Protein AF-0000000074524623 (afdb_homodimer)

Organism: Naegleria gruberi (NCBI:txid5762)

Structure (mmCIF, N/CA/C/O backbone):
data_AF-0000000074524623-model_v1
#
loop_
_entity.id
_entity.type
_entity.pdbx_description
1 polymer 'Predicted protein'
#
loop_
_atom_site.group_PDB
_atom_site.id
_atom_site.type_symbol
_atom_site.label_atom_id
_atom_site.label_alt_id
_atom_site.label_comp_id
_atom_site.label_asym_id
_atom_site.label_entity_id
_atom_site.label_seq_id
_atom_site.pdbx_PDB_ins_code
_atom_site.Cartn_x
_atom_site.Cartn_y
_atom_site.Cartn_z
_atom_site.occupancy
_atom_site.B_iso_or_equiv
_atom_site.auth_seq_id
_atom_site.auth_comp_id
_atom_site.auth_asym_id
_atom_site.auth_atom_id
_atom_site.pdbx_PDB_model_num
ATOM 1 N N . MET A 1 1 ? -45.156 -13.008 2.471 1 23.92 1 MET A N 1
ATOM 2 C CA . MET A 1 1 ? -44.031 -13.914 2.254 1 23.92 1 MET A CA 1
ATOM 3 C C . MET A 1 1 ? -43 -13.289 1.32 1 23.92 1 MET A C 1
ATOM 5 O O . MET A 1 1 ? -43.188 -13.305 0.1 1 23.92 1 MET A O 1
ATOM 9 N N . ILE A 1 2 ? -42.312 -12.164 1.609 1 27.06 2 ILE A N 1
ATOM 10 C CA . ILE A 1 2 ? -41.562 -11.25 0.778 1 27.06 2 ILE A CA 1
ATOM 11 C C . ILE A 1 2 ? -40.219 -11.875 0.431 1 27.06 2 ILE A C 1
ATOM 13 O O . ILE A 1 2 ? -39.406 -12.195 1.322 1 27.06 2 ILE A O 1
ATOM 17 N N . LYS A 1 3 ? -40.094 -12.555 -0.794 1 29.5 3 LYS A N 1
ATOM 18 C CA . LYS A 1 3 ? -38.969 -13.25 -1.361 1 29.5 3 LYS A CA 1
ATOM 19 C C . LYS A 1 3 ? -37.781 -12.297 -1.545 1 29.5 3 LYS A C 1
ATOM 21 O O . LYS A 1 3 ? -37.906 -11.289 -2.236 1 29.5 3 LYS A O 1
ATOM 26 N N . SER A 1 4 ? -36.875 -12.18 -0.485 1 26.77 4 SER A N 1
ATOM 27 C CA . SER A 1 4 ? -35.625 -11.406 -0.387 1 26.77 4 SER A CA 1
ATOM 28 C C . SER A 1 4 ? -34.625 -11.859 -1.431 1 26.77 4 SER A C 1
ATOM 30 O O . SER A 1 4 ? -33.875 -12.805 -1.201 1 26.77 4 SER A O 1
ATOM 32 N N . THR A 1 5 ? -34.969 -11.977 -2.752 1 29.69 5 THR A N 1
ATOM 33 C CA . THR A 1 5 ? -34.188 -12.609 -3.805 1 29.69 5 THR A CA 1
ATOM 34 C C . THR A 1 5 ? -32.938 -11.773 -4.145 1 29.69 5 THR A C 1
ATOM 36 O O . THR A 1 5 ? -32.125 -12.18 -4.949 1 29.69 5 THR A O 1
ATOM 39 N N . GLY A 1 6 ? -32.906 -10.406 -3.84 1 24.5 6 GLY A N 1
ATOM 40 C CA . GLY A 1 6 ? -32.156 -9.578 -4.781 1 24.5 6 GLY A CA 1
ATOM 41 C C . GLY A 1 6 ? -30.656 -9.672 -4.594 1 24.5 6 GLY A C 1
ATOM 42 O O . GLY A 1 6 ? -29.891 -9.047 -5.336 1 24.5 6 GLY A O 1
ATOM 43 N N . SER A 1 7 ? -30.062 -10.047 -3.371 1 26.86 7 SER A N 1
ATOM 44 C CA . SER A 1 7 ? -28.719 -9.578 -3.051 1 26.86 7 SER A CA 1
ATOM 45 C C . SER A 1 7 ? -27.656 -10.461 -3.701 1 26.86 7 SER A C 1
ATOM 47 O O . SER A 1 7 ? -26.469 -10.281 -3.471 1 26.86 7 SER A O 1
ATOM 49 N N . ALA A 1 8 ? -27.953 -11.625 -4.34 1 25.42 8 ALA A N 1
ATOM 50 C CA . ALA A 1 8 ? -27.062 -12.742 -4.645 1 25.42 8 ALA A CA 1
ATOM 51 C C . ALA A 1 8 ? -26.234 -12.453 -5.895 1 25.42 8 ALA A C 1
ATOM 53 O O . ALA A 1 8 ? -25.25 -13.156 -6.18 1 25.42 8 ALA A O 1
ATOM 54 N N . ALA A 1 9 ? -26.625 -11.641 -6.781 1 27.97 9 ALA A N 1
ATOM 55 C CA . ALA A 1 9 ? -26.125 -11.703 -8.156 1 27.97 9 ALA A CA 1
ATOM 56 C C . ALA A 1 9 ? -24.766 -11.016 -8.281 1 27.97 9 ALA A C 1
ATOM 58 O O . ALA A 1 9 ? -24.062 -11.203 -9.266 1 27.97 9 ALA A O 1
ATOM 59 N N . LEU A 1 10 ? -24.25 -10.164 -7.32 1 30.86 10 LEU A N 1
ATOM 60 C CA . LEU A 1 10 ? -23.125 -9.281 -7.613 1 30.86 10 LEU A CA 1
ATOM 61 C C . LEU A 1 10 ? -21.797 -9.984 -7.367 1 30.86 10 LEU A C 1
ATOM 63 O O . LEU A 1 10 ? -20.781 -9.617 -7.961 1 30.86 10 LEU A O 1
ATOM 67 N N . VAL A 1 11 ? -21.812 -11.039 -6.473 1 31.91 11 VAL A N 1
ATOM 68 C CA . VAL A 1 11 ? -20.562 -11.617 -5.98 1 31.91 11 VAL A CA 1
ATOM 69 C C . VAL A 1 11 ? -19.969 -12.547 -7.039 1 31.91 11 VAL A C 1
ATOM 71 O O . VAL A 1 11 ? -18.812 -12.969 -6.93 1 31.91 11 VAL A O 1
ATOM 74 N N . ASN A 1 12 ? -20.734 -13.055 -7.887 1 36.19 12 ASN A N 1
ATOM 75 C CA . ASN A 1 12 ? -20.344 -14.172 -8.742 1 36.19 12 ASN A CA 1
ATOM 76 C C . ASN A 1 12 ? -19.344 -13.742 -9.805 1 36.19 12 ASN A C 1
ATOM 78 O O . ASN A 1 12 ? -18.641 -14.578 -10.383 1 36.19 12 ASN A O 1
ATOM 82 N N . ASN A 1 13 ? -19.172 -12.406 -10.109 1 40.84 13 ASN A N 1
ATOM 83 C CA . ASN A 1 13 ? -18.484 -12.023 -11.336 1 40.84 13 ASN A CA 1
ATOM 84 C C . ASN A 1 13 ? -17 -11.836 -11.117 1 40.84 13 ASN A C 1
ATOM 86 O O . ASN A 1 13 ? -16.219 -11.766 -12.078 1 40.84 13 ASN A O 1
ATOM 90 N N . PHE A 1 14 ? -16.562 -11.672 -9.938 1 38.88 14 PHE A N 1
ATOM 91 C CA . PHE A 1 14 ? -15.148 -11.328 -9.82 1 38.88 14 PHE A CA 1
ATOM 92 C C . PHE A 1 14 ? -14.273 -12.562 -9.992 1 38.88 14 PHE A C 1
ATOM 94 O O . PHE A 1 14 ? -13.258 -12.516 -10.688 1 38.88 14 PHE A O 1
ATOM 101 N N . SER A 1 15 ? -14.523 -13.656 -9.312 1 41.69 15 SER A N 1
ATOM 102 C CA . SER A 1 15 ? -13.75 -14.891 -9.438 1 41.69 15 SER A CA 1
ATOM 103 C C . SER A 1 15 ? -13.734 -15.383 -10.883 1 41.69 15 SER A C 1
ATOM 105 O O . SER A 1 15 ? -12.688 -15.797 -11.391 1 41.69 15 SER A O 1
ATOM 107 N N . SER A 1 16 ? -14.867 -15.406 -11.477 1 45.03 16 SER A N 1
ATOM 108 C CA . SER A 1 16 ? -14.984 -15.82 -12.875 1 45.03 16 SER A CA 1
ATOM 109 C C . SER A 1 16 ? -14.172 -14.914 -13.789 1 45.03 16 SER A C 1
ATOM 111 O O . SER A 1 16 ? -13.633 -15.375 -14.797 1 45.03 16 SER A O 1
ATOM 113 N N . VAL A 1 17 ? -14.008 -13.695 -13.359 1 40.81 17 VAL A N 1
ATOM 114 C CA . VAL A 1 17 ? -13.258 -12.742 -14.172 1 40.81 17 VAL A CA 1
ATOM 115 C C . VAL A 1 17 ? -11.766 -13.055 -14.094 1 40.81 17 VAL A C 1
ATOM 117 O O . VAL A 1 17 ? -11.078 -13.07 -15.117 1 40.81 17 VAL A O 1
ATOM 120 N N . MET A 1 18 ? -11.297 -13.406 -12.953 1 40.47 18 MET A N 1
ATOM 121 C CA . MET A 1 18 ? -9.867 -13.688 -12.859 1 40.47 18 MET A CA 1
ATOM 122 C C . MET A 1 18 ? -9.516 -14.961 -13.633 1 40.47 18 MET A C 1
ATOM 124 O O . MET A 1 18 ? -8.469 -15.031 -14.273 1 40.47 18 MET A O 1
ATOM 128 N N . ASN A 1 19 ? -10.398 -15.984 -13.531 1 43.03 19 ASN A N 1
ATOM 129 C CA . ASN A 1 19 ? -10.164 -17.219 -14.289 1 43.03 19 ASN A CA 1
ATOM 130 C C . ASN A 1 19 ? -10.172 -16.953 -15.789 1 43.03 19 ASN A C 1
ATOM 132 O O . ASN A 1 19 ? -9.414 -17.578 -16.531 1 43.03 19 ASN A O 1
ATOM 136 N N . ARG A 1 20 ? -11.156 -16.156 -16.219 1 38.62 20 ARG A N 1
ATOM 137 C CA . ARG A 1 20 ? -11.297 -15.891 -17.641 1 38.62 20 ARG A CA 1
ATOM 138 C C . ARG A 1 20 ? -10.234 -14.898 -18.109 1 38.62 20 ARG A C 1
ATOM 140 O O . ARG A 1 20 ? -10.062 -14.695 -19.312 1 38.62 20 ARG A O 1
ATOM 147 N N . CYS A 1 21 ? -9.75 -14.141 -17.219 1 39.28 21 CYS A N 1
ATOM 148 C CA . CYS A 1 21 ? -8.883 -13.031 -17.594 1 39.28 21 CYS A CA 1
ATOM 149 C C . CYS A 1 21 ? -7.609 -13.539 -18.25 1 39.28 21 CYS A C 1
ATOM 151 O O . CYS A 1 21 ? -6.84 -12.758 -18.812 1 39.28 21 CYS A O 1
ATOM 153 N N . LEU A 1 22 ? -7.23 -14.844 -18.016 1 37.72 22 LEU A N 1
ATOM 154 C CA . LEU A 1 22 ? -5.93 -15.172 -18.578 1 37.72 22 LEU A CA 1
ATOM 155 C C . LEU A 1 22 ? -6.035 -15.438 -20.078 1 37.72 22 LEU A C 1
ATOM 157 O O . LEU A 1 22 ? -5.078 -15.914 -20.703 1 37.72 22 LEU A O 1
ATOM 161 N N . GLU A 1 23 ? -7.285 -15.562 -20.719 1 31.19 23 GLU A N 1
ATOM 162 C CA . GLU A 1 23 ? -7.289 -15.867 -22.141 1 31.19 23 GLU A CA 1
ATOM 163 C C . GLU A 1 23 ? -6.973 -14.625 -22.969 1 31.19 23 GLU A C 1
ATOM 165 O O . GLU A 1 23 ? -6.977 -13.508 -22.453 1 31.19 23 GLU A O 1
ATOM 170 N N . GLU A 1 24 ? -7.262 -14.656 -24.5 1 30.02 24 GLU A N 1
ATOM 171 C CA . GLU A 1 24 ? -6.785 -13.898 -25.641 1 30.02 24 GLU A CA 1
ATOM 172 C C . GLU A 1 24 ? -7.301 -12.461 -25.609 1 30.02 24 GLU A C 1
ATOM 174 O O . GLU A 1 24 ? -8.414 -12.211 -25.141 1 30.02 24 GLU A O 1
ATOM 179 N N . LYS A 1 25 ? -6.441 -11.508 -26 1 36.47 25 LYS A N 1
ATOM 180 C CA . LYS A 1 25 ? -6.598 -10.062 -26.156 1 36.47 25 LYS A CA 1
ATOM 181 C C . LYS A 1 25 ? -7.797 -9.734 -27.047 1 36.47 25 LYS A C 1
ATOM 183 O O . LYS A 1 25 ? -7.793 -10.031 -28.234 1 36.47 25 LYS A O 1
ATOM 188 N N . LYS A 1 26 ? -9.211 -9.727 -26.625 1 32.38 26 LYS A N 1
ATOM 189 C CA . LYS A 1 26 ? -10.273 -9.367 -27.562 1 32.38 26 LYS A CA 1
ATOM 190 C C . LYS A 1 26 ? -10.25 -7.871 -27.875 1 32.38 26 LYS A C 1
ATOM 192 O O . LYS A 1 26 ? -10.039 -7.055 -26.969 1 32.38 26 LYS A O 1
ATOM 197 N N . PRO A 1 27 ? -10.492 -7.285 -29.078 1 33.56 27 PRO A N 1
ATOM 198 C CA . PRO A 1 27 ? -10.461 -5.902 -29.547 1 33.56 27 PRO A CA 1
ATOM 199 C C . PRO A 1 27 ? -11.516 -5.023 -28.891 1 33.56 27 PRO A C 1
ATOM 201 O O . PRO A 1 27 ? -12.57 -5.523 -28.469 1 33.56 27 PRO A O 1
ATOM 204 N N . ALA A 1 28 ? -11.289 -3.738 -28.641 1 37.47 28 ALA A N 1
ATOM 205 C CA . ALA A 1 28 ? -12.047 -2.717 -27.906 1 37.47 28 ALA A CA 1
ATOM 206 C C . ALA A 1 28 ? -13.32 -2.348 -28.656 1 37.47 28 ALA A C 1
ATOM 208 O O . ALA A 1 28 ? -13.273 -1.664 -29.688 1 37.47 28 ALA A O 1
ATOM 209 N N . ALA A 1 29 ? -14.367 -3.154 -28.875 1 35.34 29 ALA A N 1
ATOM 210 C CA . ALA A 1 29 ? -15.531 -2.686 -29.641 1 35.34 29 ALA A CA 1
ATOM 211 C C . ALA A 1 29 ? -16.078 -1.393 -29.047 1 35.34 29 ALA A C 1
ATOM 213 O O . ALA A 1 29 ? -15.727 -1.014 -27.922 1 35.34 29 ALA A O 1
ATOM 214 N N . ALA A 1 30 ? -17.562 -1.023 -29.156 1 36.41 30 ALA A N 1
ATOM 215 C CA . ALA A 1 30 ? -18.578 0.008 -28.922 1 36.41 30 ALA A CA 1
ATOM 216 C C . ALA A 1 30 ? -18.609 0.41 -27.453 1 36.41 30 ALA A C 1
ATOM 218 O O . ALA A 1 30 ? -18.125 -0.327 -26.594 1 36.41 30 ALA A O 1
ATOM 219 N N . GLU A 1 31 ? -19.281 1.65 -26.859 1 43.88 31 GLU A N 1
ATOM 220 C CA . GLU A 1 31 ? -19.484 2.279 -25.547 1 43.88 31 GLU A CA 1
ATOM 221 C C . GLU A 1 31 ? -19.922 1.258 -24.5 1 43.88 31 GLU A C 1
ATOM 223 O O . GLU A 1 31 ? -21.125 1.044 -24.312 1 43.88 31 GLU A O 1
ATOM 228 N N . GLU A 1 32 ? -19.547 0.178 -24.5 1 53.94 32 GLU A N 1
ATOM 229 C CA . GLU A 1 32 ? -19.953 -0.922 -23.625 1 53.94 32 GLU A CA 1
ATOM 230 C C . GLU A 1 32 ? -19.922 -0.502 -22.156 1 53.94 32 GLU A C 1
ATOM 232 O O . GLU A 1 32 ? -19.125 0.354 -21.766 1 53.94 32 GLU A O 1
ATOM 237 N N . ASP A 1 33 ? -21.047 -0.562 -21.422 1 69.19 33 ASP A N 1
ATOM 238 C CA . ASP A 1 33 ? -21.266 -0.34 -20 1 69.19 33 ASP A CA 1
ATOM 239 C C . ASP A 1 33 ? -20.094 -0.857 -19.172 1 69.19 33 ASP A C 1
ATOM 241 O O . ASP A 1 33 ? -20.094 -2.02 -18.766 1 69.19 33 ASP A O 1
ATOM 245 N N . VAL A 1 34 ? -19.031 -0.085 -19.109 1 82.56 34 VAL A N 1
ATOM 246 C CA . VAL A 1 34 ? -17.766 -0.415 -18.453 1 82.56 34 VAL A CA 1
ATOM 247 C C . VAL A 1 34 ? -17.984 -0.533 -16.938 1 82.56 34 VAL A C 1
ATOM 249 O O . VAL A 1 34 ? -17.141 -1.062 -16.219 1 82.56 34 VAL A O 1
ATOM 252 N N . SER A 1 35 ? -19.203 -0.146 -16.516 1 87.31 35 SER A N 1
ATOM 253 C CA . SER A 1 35 ? -19.438 -0.117 -15.07 1 87.31 35 SER A CA 1
ATOM 254 C C . SER A 1 35 ? -19.406 -1.521 -14.477 1 87.31 35 SER A C 1
ATOM 256 O O . SER A 1 35 ? -19.062 -1.694 -13.305 1 87.31 35 SER A O 1
ATOM 258 N N . LYS A 1 36 ? -19.688 -2.465 -15.289 1 89.56 36 LYS A N 1
ATOM 259 C CA . LYS A 1 36 ? -19.734 -3.83 -14.773 1 89.56 36 LYS A CA 1
ATOM 260 C C . LYS A 1 36 ? -18.328 -4.348 -14.469 1 89.56 36 LYS A C 1
ATOM 262 O O . LYS A 1 36 ? -18.172 -5.328 -13.734 1 89.56 36 LYS A O 1
ATOM 267 N N . TYR A 1 37 ? -17.344 -3.65 -15.023 1 94.38 37 TYR A N 1
ATOM 268 C CA . TYR A 1 37 ? -15.977 -4.109 -14.844 1 94.38 37 TYR A CA 1
ATOM 269 C C . TYR A 1 37 ? -15.297 -3.355 -13.703 1 94.38 37 TYR A C 1
ATOM 271 O O . TYR A 1 37 ? -14.172 -3.684 -13.32 1 94.38 37 TYR A O 1
ATOM 279 N N . LEU A 1 38 ? -16.031 -2.4 -13.133 1 96.94 38 LEU A N 1
ATOM 280 C CA . LEU A 1 38 ? -15.422 -1.59 -12.086 1 96.94 38 LEU A CA 1
ATOM 281 C C . LEU A 1 38 ? -15.688 -2.197 -10.711 1 96.94 38 LEU A C 1
ATOM 283 O O . LEU A 1 38 ? -16.812 -2.58 -10.398 1 96.94 38 LEU A O 1
ATOM 287 N N . LYS A 1 39 ? -14.609 -2.348 -9.938 1 97.31 39 LYS A N 1
ATOM 288 C CA . LYS A 1 39 ? -14.703 -2.773 -8.547 1 97.31 39 LYS A CA 1
ATOM 289 C C . LYS A 1 39 ? -14.258 -1.659 -7.605 1 97.31 39 LYS A C 1
ATOM 291 O O . LYS A 1 39 ? -13.305 -0.934 -7.895 1 97.31 39 LYS A O 1
ATOM 296 N N . THR A 1 40 ? -15.008 -1.587 -6.465 1 98.25 40 THR A N 1
ATOM 297 C CA . THR A 1 40 ? -14.727 -0.544 -5.484 1 98.25 40 THR A CA 1
ATOM 298 C C . THR A 1 40 ? -14.266 -1.154 -4.164 1 98.25 40 THR A C 1
ATOM 300 O O . THR A 1 40 ? -14.82 -2.154 -3.705 1 98.25 40 THR A O 1
ATOM 303 N N . PHE A 1 41 ? -13.25 -0.592 -3.555 1 98.69 41 PHE A N 1
ATOM 304 C CA . PHE A 1 41 ? -12.711 -0.963 -2.252 1 98.69 41 PHE A CA 1
ATOM 305 C C . PHE A 1 41 ? -12.781 0.209 -1.281 1 98.69 41 PHE A C 1
ATOM 307 O O . PHE A 1 41 ? -12.523 1.353 -1.66 1 98.69 41 PHE A O 1
ATOM 314 N N . ASN A 1 42 ? -13.133 -0.143 -0.023 1 98.75 42 ASN A N 1
ATOM 315 C CA . ASN A 1 42 ? -13.391 0.929 0.933 1 98.75 42 ASN A CA 1
ATOM 316 C C . ASN A 1 42 ? -12.648 0.702 2.244 1 98.75 42 ASN A C 1
ATOM 318 O O . ASN A 1 42 ? -12.57 -0.427 2.732 1 98.75 42 ASN A O 1
ATOM 322 N N . ILE A 1 43 ? -12.141 1.825 2.771 1 98.75 43 ILE A N 1
ATOM 323 C CA . ILE A 1 43 ? -11.633 1.789 4.141 1 98.75 43 ILE A CA 1
ATOM 324 C C . ILE A 1 43 ? -12.023 3.078 4.863 1 98.75 43 ILE A C 1
ATOM 326 O O . ILE A 1 43 ? -12.383 4.07 4.23 1 98.75 43 ILE A O 1
ATOM 330 N N . THR A 1 44 ? -12.016 3.037 6.191 1 98.94 44 THR A N 1
ATOM 331 C CA . THR A 1 44 ? -12.023 4.195 7.078 1 98.94 44 THR A CA 1
ATOM 332 C C . THR A 1 44 ? -10.883 4.117 8.086 1 98.94 44 THR A C 1
ATOM 334 O O . THR A 1 44 ? -10.375 3.029 8.367 1 98.94 44 THR A O 1
ATOM 337 N N . SER A 1 45 ? -10.453 5.254 8.516 1 98.88 45 SER A N 1
ATOM 338 C CA . SER A 1 45 ? -9.344 5.297 9.461 1 98.88 45 SER A CA 1
ATOM 339 C C . SER A 1 45 ? -9.547 6.398 10.5 1 98.88 45 SER A C 1
ATOM 341 O O . SER A 1 45 ? -10.25 7.375 10.25 1 98.88 45 SER A O 1
ATOM 343 N N . ILE A 1 46 ? -8.828 6.184 11.672 1 98.75 46 ILE A N 1
ATOM 344 C CA . ILE A 1 46 ? -8.867 7.203 12.711 1 98.75 46 ILE A CA 1
ATOM 345 C C . ILE A 1 46 ? -7.559 7.203 13.492 1 98.75 46 ILE A C 1
ATOM 347 O O . ILE A 1 46 ? -6.992 6.141 13.766 1 98.75 46 ILE A O 1
ATOM 351 N N . SER A 1 47 ? -7.086 8.32 13.758 1 98.62 47 SER A N 1
ATOM 352 C CA . SER A 1 47 ? -6.035 8.562 14.742 1 98.62 47 SER A CA 1
ATOM 353 C C . SER A 1 47 ? -6.516 9.508 15.836 1 98.62 47 SER A C 1
ATOM 355 O O . SER A 1 47 ? -6.688 10.703 15.609 1 98.62 47 SER A O 1
ATOM 357 N N . GLU A 1 48 ? -6.656 8.969 17.016 1 97.25 48 GLU A N 1
ATOM 358 C CA . GLU A 1 48 ? -7.121 9.773 18.141 1 97.25 48 GLU A CA 1
ATOM 359 C C . GLU A 1 48 ? -5.984 10.602 18.734 1 97.25 48 GLU A C 1
ATOM 361 O O . GLU A 1 48 ? -6.223 11.672 19.297 1 97.25 48 GLU A O 1
ATOM 366 N N . GLU A 1 49 ? -4.84 10.031 18.672 1 92.88 49 GLU A N 1
ATOM 367 C CA . GLU A 1 49 ? -3.666 10.742 19.172 1 92.88 49 GLU A CA 1
ATOM 368 C C . GLU A 1 49 ? -2.383 10.18 18.562 1 92.88 49 GLU A C 1
ATOM 370 O O . GLU A 1 49 ? -2.287 8.977 18.312 1 92.88 49 GLU A O 1
ATOM 375 N N . GLY A 1 50 ? -1.468 11.094 18.391 1 94.56 50 GLY A N 1
ATOM 376 C CA . GLY A 1 50 ? -0.149 10.656 17.953 1 94.56 50 GLY A CA 1
ATOM 377 C C . GLY A 1 50 ? -0.155 9.992 16.594 1 94.56 50 GLY A C 1
ATOM 378 O O . GLY A 1 50 ? -0.88 10.414 15.695 1 94.56 50 GLY A O 1
ATOM 379 N N . SER A 1 51 ? 0.725 8.977 16.453 1 96.75 51 SER A N 1
ATOM 380 C CA . SER A 1 51 ? 0.921 8.367 15.141 1 96.75 51 SER A CA 1
ATOM 381 C C . SER A 1 51 ? 0.133 7.066 15.016 1 96.75 51 SER A C 1
ATOM 383 O O . SER A 1 51 ? 0.125 6.441 13.953 1 96.75 51 SER A O 1
ATOM 385 N N . LEU A 1 52 ? -0.549 6.703 16.109 1 98.12 52 LEU A N 1
ATOM 386 C CA . LEU A 1 52 ? -1.343 5.48 16.031 1 98.12 52 LEU A CA 1
ATOM 387 C C . LEU A 1 52 ? -2.574 5.684 15.156 1 98.12 52 LEU A C 1
ATOM 389 O O . LEU A 1 52 ? -3.326 6.645 15.352 1 98.12 52 LEU A O 1
ATOM 393 N N . VAL A 1 53 ? -2.738 4.832 14.188 1 98.81 53 VAL A N 1
ATOM 394 C CA . VAL A 1 53 ? -3.885 4.855 13.281 1 98.81 53 VAL A CA 1
ATOM 395 C C . VAL A 1 53 ? -4.566 3.486 13.281 1 98.81 53 VAL A C 1
ATOM 397 O O . VAL A 1 53 ? -3.896 2.453 13.227 1 98.81 53 VAL A O 1
ATOM 400 N N . VAL A 1 54 ? -5.859 3.523 13.359 1 98.75 54 VAL A N 1
ATOM 401 C CA . VAL A 1 54 ? -6.652 2.307 13.219 1 98.75 54 VAL A CA 1
ATOM 402 C C . VAL A 1 54 ? -7.555 2.424 11.984 1 98.75 54 VAL A C 1
ATOM 404 O O . VAL A 1 54 ? -8.328 3.373 11.867 1 98.75 54 VAL A O 1
ATOM 407 N N . SER A 1 55 ? -7.441 1.446 11.094 1 98.81 55 SER A N 1
ATOM 408 C CA . SER A 1 55 ? -8.273 1.421 9.891 1 98.81 55 SER A CA 1
ATOM 409 C C . SER A 1 55 ? -9.219 0.221 9.898 1 98.81 55 SER A C 1
ATOM 411 O O . SER A 1 55 ? -8.953 -0.778 10.578 1 98.81 55 SER A O 1
ATOM 413 N N . THR A 1 56 ? -10.281 0.409 9.211 1 98.69 56 THR A N 1
ATOM 414 C CA . THR A 1 56 ? -11.273 -0.641 9.016 1 98.69 56 THR A CA 1
ATOM 415 C C . THR A 1 56 ? -11.602 -0.813 7.539 1 98.69 56 THR A C 1
ATOM 417 O O . THR A 1 56 ? -11.844 0.168 6.832 1 98.69 56 THR A O 1
ATOM 420 N N . ALA A 1 57 ? -11.617 -2.086 7.145 1 98.62 57 ALA A N 1
ATOM 421 C CA . ALA A 1 57 ? -11.922 -2.4 5.75 1 98.62 57 ALA A CA 1
ATOM 422 C C . ALA A 1 57 ? -13.398 -2.709 5.57 1 98.62 57 ALA A C 1
ATOM 424 O O . ALA A 1 57 ? -14.031 -3.312 6.445 1 98.62 57 ALA A O 1
ATOM 425 N N . GLY A 1 58 ? -13.945 -2.373 4.441 1 97.81 58 GLY A N 1
ATOM 426 C CA . GLY A 1 58 ? -15.344 -2.639 4.141 1 97.81 58 GLY A CA 1
ATOM 427 C C . GLY A 1 58 ? -15.68 -4.117 4.121 1 97.81 58 GLY A C 1
ATOM 428 O O . GLY A 1 58 ? -16.75 -4.523 4.559 1 97.81 58 GLY A O 1
ATOM 429 N N . THR A 1 59 ? -14.82 -4.996 3.66 1 96.12 59 THR A N 1
ATOM 430 C CA . THR A 1 59 ? -15.094 -6.418 3.473 1 96.12 59 THR A CA 1
ATOM 431 C C . THR A 1 59 ? -14.969 -7.168 4.793 1 96.12 59 THR A C 1
ATOM 433 O O . THR A 1 59 ? -15.484 -8.281 4.934 1 96.12 59 THR A O 1
ATOM 436 N N . CYS A 1 60 ? -14.219 -6.578 5.68 1 95.62 60 CYS A N 1
ATOM 437 C CA . CYS A 1 60 ? -13.953 -7.246 6.949 1 95.62 60 CYS A CA 1
ATOM 438 C C . CYS A 1 60 ? -13.922 -6.242 8.094 1 95.62 60 CYS A C 1
ATOM 440 O O . CYS A 1 60 ? -12.867 -6.008 8.688 1 95.62 60 CYS A O 1
ATOM 442 N N . PRO A 1 61 ? -15.039 -5.711 8.492 1 95.31 61 PRO A N 1
ATOM 443 C CA . PRO A 1 61 ? -15.094 -4.59 9.438 1 95.31 61 PRO A CA 1
ATOM 444 C C . PRO A 1 61 ? -14.719 -5 10.859 1 95.31 61 PRO A C 1
ATOM 446 O O . PRO A 1 61 ? -14.445 -4.141 11.703 1 95.31 61 PRO A O 1
ATOM 449 N N . SER A 1 62 ? -14.711 -6.223 11.141 1 94.38 62 SER A N 1
ATOM 450 C CA . SER A 1 62 ? -14.43 -6.672 12.5 1 94.38 62 SER A CA 1
ATOM 451 C C . SER A 1 62 ? -12.93 -6.73 12.766 1 94.38 62 SER A C 1
ATOM 453 O O . SER A 1 62 ? -12.508 -6.867 13.922 1 94.38 62 SER A O 1
ATOM 455 N N . VAL A 1 63 ? -12.125 -6.637 11.734 1 95.19 63 VAL A N 1
ATOM 456 C CA . VAL A 1 63 ? -10.672 -6.73 11.883 1 95.19 63 VAL A CA 1
ATOM 457 C C . VAL A 1 63 ? -10.055 -5.336 11.82 1 95.19 63 VAL A C 1
ATOM 459 O O . VAL A 1 63 ? -10.227 -4.621 10.828 1 95.19 63 VAL A O 1
ATOM 462 N N . ALA A 1 64 ? -9.328 -4.988 12.867 1 97.19 64 ALA A N 1
ATOM 463 C CA . ALA A 1 64 ? -8.641 -3.707 12.906 1 97.19 64 ALA A CA 1
ATOM 464 C C . ALA A 1 64 ? -7.293 -3.787 12.188 1 97.19 64 ALA A C 1
ATOM 466 O O . ALA A 1 64 ? -6.57 -4.777 12.32 1 97.19 64 ALA A O 1
ATOM 467 N N . ILE A 1 65 ? -7.043 -2.795 11.422 1 98.31 65 ILE A N 1
ATOM 468 C CA . ILE A 1 65 ? -5.73 -2.594 10.812 1 98.31 65 ILE A CA 1
ATOM 469 C C . ILE A 1 65 ? -4.977 -1.496 11.562 1 98.31 65 ILE A C 1
ATOM 471 O O . ILE A 1 65 ? -5.273 -0.31 11.398 1 98.31 65 ILE A O 1
ATOM 475 N N . ASN A 1 66 ? -3.963 -1.878 12.289 1 97.81 66 ASN A N 1
ATOM 476 C CA . ASN A 1 66 ? -3.205 -0.917 13.086 1 97.81 66 ASN A CA 1
ATOM 477 C C . ASN A 1 66 ? -1.937 -0.469 12.359 1 97.81 66 ASN A C 1
ATOM 479 O O . ASN A 1 66 ? -1.267 -1.276 11.719 1 97.81 66 ASN A O 1
ATOM 483 N N . MET A 1 67 ? -1.666 0.752 12.523 1 98.62 67 MET A N 1
ATOM 484 C CA . MET A 1 67 ? -0.409 1.325 12.047 1 98.62 67 MET A CA 1
ATOM 485 C C . MET A 1 67 ? 0.168 2.293 13.078 1 98.62 67 MET A C 1
ATOM 487 O O . MET A 1 67 ? -0.575 2.891 13.859 1 98.62 67 MET A O 1
ATOM 491 N N . ASP A 1 68 ? 1.482 2.408 13.055 1 98.56 68 ASP A N 1
ATOM 492 C CA . ASP A 1 68 ? 2.164 3.338 13.953 1 98.56 68 ASP A CA 1
ATOM 493 C C . ASP A 1 68 ? 3.58 3.633 13.469 1 98.56 68 ASP A C 1
ATOM 495 O O . ASP A 1 68 ? 4.02 3.084 12.453 1 98.56 68 ASP A O 1
ATOM 499 N N . GLU A 1 69 ? 4.188 4.523 14.156 1 97.94 69 GLU A N 1
ATOM 500 C CA . GLU A 1 69 ? 5.605 4.797 13.922 1 97.94 69 GLU A CA 1
ATOM 501 C C . GLU A 1 69 ? 6.457 4.285 15.078 1 97.94 69 GLU A C 1
ATOM 503 O O . GLU A 1 69 ? 5.973 4.145 16.203 1 97.94 69 GLU A O 1
ATOM 508 N N . PRO A 1 70 ? 7.727 3.965 14.75 1 96.75 70 PRO A N 1
ATOM 509 C CA . PRO A 1 70 ? 8.648 3.598 15.828 1 96.75 70 PRO A CA 1
ATOM 510 C C . PRO A 1 70 ? 8.805 4.703 16.875 1 96.75 70 PRO A C 1
ATOM 512 O O . PRO A 1 70 ? 8.562 5.875 16.578 1 96.75 70 PRO A O 1
ATOM 515 N N . ILE A 1 71 ? 9.273 4.32 18.016 1 95.62 71 ILE A N 1
ATOM 516 C CA . ILE A 1 71 ? 9.508 5.266 19.109 1 95.62 71 ILE A CA 1
ATOM 517 C C . ILE A 1 71 ? 10.508 6.328 18.656 1 95.62 71 ILE A C 1
ATOM 519 O O . ILE A 1 71 ? 10.352 7.512 18.984 1 95.62 71 ILE A O 1
ATOM 523 N N . THR A 1 72 ? 11.484 5.934 17.891 1 93.44 72 THR A N 1
ATOM 524 C CA . THR A 1 72 ? 12.539 6.828 17.438 1 93.44 72 THR A CA 1
ATOM 525 C C . THR A 1 72 ? 11.977 7.918 16.531 1 93.44 72 THR A C 1
ATOM 527 O O . THR A 1 72 ? 12.617 8.953 16.328 1 93.44 72 THR A O 1
ATOM 530 N N . LEU A 1 73 ? 10.789 7.742 16.062 1 92.31 73 LEU A N 1
ATOM 531 C CA . LEU A 1 73 ? 10.164 8.719 15.172 1 92.31 73 LEU A CA 1
ATOM 532 C C . LEU A 1 73 ? 8.977 9.383 15.852 1 92.31 73 LEU A C 1
ATOM 534 O O . LEU A 1 73 ? 8.148 10.023 15.188 1 92.31 73 LEU A O 1
ATOM 538 N N . GLY A 1 74 ? 8.875 9.078 17.109 1 93.56 74 GLY A N 1
ATOM 539 C CA . GLY A 1 74 ? 7.848 9.758 17.891 1 93.56 74 GLY A CA 1
ATOM 540 C C . GLY A 1 74 ? 6.586 8.938 18.062 1 93.56 74 GLY A C 1
ATOM 541 O O . GLY A 1 74 ? 5.594 9.422 18.609 1 93.56 74 GLY A O 1
ATOM 542 N N . GLY A 1 75 ? 6.594 7.73 17.594 1 96.81 75 GLY A N 1
ATOM 543 C CA . GLY A 1 75 ? 5.43 6.871 17.75 1 96.81 75 GLY A CA 1
ATOM 544 C C . GLY A 1 75 ? 5.516 5.984 18.984 1 96.81 75 GLY A C 1
ATOM 545 O O . GLY A 1 75 ? 6.273 6.273 19.922 1 96.81 75 GLY A O 1
ATOM 546 N N . THR A 1 76 ? 4.598 4.969 19.016 1 96.69 76 THR A N 1
ATOM 547 C CA . THR A 1 76 ? 4.531 4.078 20.172 1 96.69 76 THR A CA 1
ATOM 548 C C . THR A 1 76 ? 4.805 2.637 19.766 1 96.69 76 THR A C 1
ATOM 550 O O . THR A 1 76 ? 4.648 1.715 20.562 1 96.69 76 THR A O 1
ATOM 553 N N . ASN A 1 77 ? 5.105 2.42 18.547 1 96.38 77 ASN A N 1
ATOM 554 C CA . ASN A 1 77 ? 5.5 1.115 18.031 1 96.38 77 ASN A CA 1
ATOM 555 C C . ASN A 1 77 ? 4.395 0.08 18.219 1 96.38 77 ASN A C 1
ATOM 557 O O . ASN A 1 77 ? 4.676 -1.08 18.531 1 96.38 77 ASN A O 1
ATOM 561 N N . GLN A 1 78 ? 3.172 0.42 17.984 1 96.75 78 GLN A N 1
ATOM 562 C CA . GLN A 1 78 ? 2.039 -0.468 18.219 1 96.75 78 GLN A CA 1
ATOM 563 C C . GLN A 1 78 ? 1.548 -1.083 16.906 1 96.75 78 GLN A C 1
ATOM 565 O O . GLN A 1 78 ? 0.528 -1.774 16.875 1 96.75 78 GLN A O 1
ATOM 570 N N . GLY A 1 79 ? 2.238 -0.877 15.867 1 97.75 79 GLY A N 1
ATOM 571 C CA . GLY A 1 79 ? 1.932 -1.424 14.555 1 97.75 79 GLY A CA 1
ATOM 572 C C . GLY A 1 79 ? 2.988 -1.105 13.516 1 97.75 79 GLY A C 1
ATOM 573 O O . GLY A 1 79 ? 3.906 -0.324 13.773 1 97.75 79 GLY A O 1
ATOM 574 N N . PRO A 1 80 ? 2.887 -1.775 12.352 1 98.56 80 PRO A N 1
ATOM 575 C CA . PRO A 1 80 ? 3.787 -1.414 11.25 1 98.56 80 PRO A CA 1
ATOM 576 C C . PRO A 1 80 ? 3.633 0.042 10.82 1 98.56 80 PRO A C 1
ATOM 578 O O . PRO A 1 80 ? 2.59 0.654 11.055 1 98.56 80 PRO A O 1
ATOM 581 N N . THR A 1 81 ? 4.695 0.566 10.227 1 98.69 81 THR A N 1
ATOM 582 C CA . THR A 1 81 ? 4.555 1.866 9.586 1 98.69 81 THR A CA 1
ATOM 583 C C . THR A 1 81 ? 3.678 1.76 8.336 1 98.69 81 THR A C 1
ATOM 585 O O . THR A 1 81 ? 3.541 0.68 7.758 1 98.69 81 THR A O 1
ATOM 588 N N . PRO A 1 82 ? 3.082 2.877 7.918 1 98.81 82 PRO A N 1
ATOM 589 C CA . PRO A 1 82 ? 2.297 2.83 6.68 1 98.81 82 PRO A CA 1
ATOM 590 C C . PRO A 1 82 ? 3.113 2.35 5.484 1 98.81 82 PRO A C 1
ATOM 592 O O . PRO A 1 82 ? 2.578 1.679 4.598 1 98.81 82 PRO A O 1
ATOM 595 N N . LEU A 1 83 ? 4.41 2.643 5.414 1 98.88 83 LEU A N 1
ATOM 596 C CA . LEU A 1 83 ? 5.262 2.195 4.316 1 98.88 83 LEU A CA 1
ATOM 597 C C . LEU A 1 83 ? 5.461 0.684 4.363 1 98.88 83 LEU A C 1
ATOM 599 O O . LEU A 1 83 ? 5.441 0.019 3.324 1 98.88 83 LEU A O 1
ATOM 603 N N . GLU A 1 84 ? 5.648 0.166 5.555 1 98.88 84 GLU A N 1
ATOM 604 C CA . GLU A 1 84 ? 5.711 -1.287 5.684 1 98.88 84 GLU A CA 1
ATOM 605 C C . GLU A 1 84 ? 4.375 -1.932 5.32 1 98.88 84 GLU A C 1
ATOM 607 O O . GLU A 1 84 ? 4.344 -3.006 4.715 1 98.88 84 GLU A O 1
ATOM 612 N N . LEU A 1 85 ? 3.297 -1.314 5.695 1 98.94 85 LEU A N 1
ATOM 613 C CA . LEU A 1 85 ? 1.986 -1.839 5.332 1 98.94 85 LEU A CA 1
ATOM 614 C C . LEU A 1 85 ? 1.805 -1.843 3.816 1 98.94 85 LEU A C 1
ATOM 616 O O . LEU A 1 85 ? 1.186 -2.754 3.264 1 98.94 85 LEU A O 1
ATOM 620 N N . SER A 1 86 ? 2.295 -0.811 3.145 1 98.94 86 SER A N 1
ATOM 621 C CA . SER A 1 86 ? 2.268 -0.766 1.687 1 98.94 86 SER A CA 1
ATOM 622 C C . SER A 1 86 ? 3.008 -1.954 1.082 1 98.94 86 SER A C 1
ATOM 624 O O . SER A 1 86 ? 2.527 -2.574 0.131 1 98.94 86 SER A O 1
ATOM 626 N N . LEU A 1 87 ? 4.137 -2.256 1.616 1 98.94 87 LEU A N 1
ATOM 627 C CA . LEU A 1 87 ? 4.902 -3.406 1.149 1 98.94 87 LEU A CA 1
ATOM 628 C C . LEU A 1 87 ? 4.172 -4.707 1.461 1 98.94 87 LEU A C 1
ATOM 630 O O . LEU A 1 87 ? 4.199 -5.648 0.663 1 98.94 87 LEU A O 1
ATOM 634 N N . ALA A 1 88 ? 3.562 -4.766 2.633 1 98.94 88 ALA A N 1
ATOM 635 C CA . ALA A 1 88 ? 2.766 -5.945 2.959 1 98.94 88 ALA A CA 1
ATOM 636 C C . ALA A 1 88 ? 1.635 -6.137 1.954 1 98.94 88 ALA A C 1
ATOM 638 O O . ALA A 1 88 ? 1.36 -7.262 1.527 1 98.94 88 ALA A O 1
ATOM 639 N N . SER A 1 89 ? 0.954 -5.039 1.644 1 98.94 89 SER A N 1
ATOM 640 C CA . SER A 1 89 ? -0.087 -5.086 0.622 1 98.94 89 SER A CA 1
ATOM 641 C C . SER A 1 89 ? 0.454 -5.637 -0.694 1 98.94 89 SER A C 1
ATOM 643 O O . SER A 1 89 ? -0.174 -6.492 -1.319 1 98.94 89 SER A O 1
ATOM 645 N N . LEU A 1 90 ? 1.608 -5.188 -1.111 1 98.94 90 LEU A N 1
ATOM 646 C CA . LEU A 1 90 ? 2.266 -5.664 -2.322 1 98.94 90 LEU A CA 1
ATOM 647 C C . LEU A 1 90 ? 2.543 -7.164 -2.234 1 98.94 90 LEU A C 1
ATOM 649 O O . LEU A 1 90 ? 2.186 -7.918 -3.139 1 98.94 90 LEU A O 1
ATOM 653 N N . SER A 1 91 ? 3.104 -7.551 -1.147 1 98.88 91 SER A N 1
ATOM 654 C CA . SER A 1 91 ? 3.441 -8.953 -0.946 1 98.88 91 SER A CA 1
ATOM 655 C C . SER A 1 91 ? 2.195 -9.836 -0.977 1 98.88 91 SER A C 1
ATOM 657 O O . SER A 1 91 ? 2.168 -10.859 -1.663 1 98.88 91 SER A O 1
ATOM 659 N N . GLY A 1 92 ? 1.217 -9.391 -0.232 1 98.88 92 GLY A N 1
ATOM 660 C CA . GLY A 1 92 ? -0.026 -10.148 -0.196 1 98.88 92 GLY A CA 1
ATOM 661 C C . GLY A 1 92 ? -0.711 -10.234 -1.547 1 98.88 92 GLY A C 1
ATOM 662 O O . GLY A 1 92 ? -1.225 -11.289 -1.922 1 98.88 92 GLY A O 1
ATOM 663 N N . CYS A 1 93 ? -0.733 -9.148 -2.256 1 98.88 93 CYS A N 1
ATOM 664 C CA . CYS A 1 93 ? -1.353 -9.125 -3.576 1 98.88 93 CYS A CA 1
ATOM 665 C C . CYS A 1 93 ? -0.646 -10.078 -4.531 1 98.88 93 CYS A C 1
ATOM 667 O O . CYS A 1 93 ? -1.297 -10.781 -5.305 1 98.88 93 CYS A O 1
ATOM 669 N N . GLU A 1 94 ? 0.687 -10.078 -4.516 1 98.88 94 GLU A N 1
ATOM 670 C CA . GLU A 1 94 ? 1.445 -11.016 -5.344 1 98.88 94 GLU A CA 1
ATOM 671 C C . GLU A 1 94 ? 1.117 -12.461 -4.992 1 98.88 94 GLU A C 1
ATOM 673 O O . GLU A 1 94 ? 0.879 -13.281 -5.879 1 98.88 94 GLU A O 1
ATOM 678 N N . ILE A 1 95 ? 1.07 -12.742 -3.754 1 98.88 95 ILE A N 1
ATOM 679 C CA . ILE A 1 95 ? 0.842 -14.109 -3.289 1 98.88 95 ILE A CA 1
ATOM 680 C C . ILE A 1 95 ? -0.568 -14.555 -3.668 1 98.88 95 ILE A C 1
ATOM 682 O O . ILE A 1 95 ? -0.757 -15.641 -4.211 1 98.88 95 ILE A O 1
ATOM 686 N N . ILE A 1 96 ? -1.516 -13.711 -3.432 1 98.75 96 ILE A N 1
ATOM 687 C CA . ILE A 1 96 ? -2.898 -14.078 -3.719 1 98.75 96 ILE A CA 1
ATOM 688 C C . ILE A 1 96 ? -3.102 -14.188 -5.227 1 98.75 96 ILE A C 1
ATOM 690 O O . ILE A 1 96 ? -3.773 -15.102 -5.707 1 98.75 96 ILE A O 1
ATOM 694 N N . THR A 1 97 ? -2.545 -13.25 -5.98 1 98.56 97 THR A N 1
ATOM 695 C CA . THR A 1 97 ? -2.594 -13.336 -7.438 1 98.56 97 THR A CA 1
ATOM 696 C C . THR A 1 97 ? -1.947 -14.633 -7.922 1 98.56 97 THR A C 1
ATOM 698 O O . THR A 1 97 ? -2.428 -15.258 -8.867 1 98.56 97 THR A O 1
ATOM 701 N N . ALA A 1 98 ? -0.881 -15.047 -7.273 1 98.69 98 ALA A N 1
ATOM 702 C CA . ALA A 1 98 ? -0.228 -16.312 -7.633 1 98.69 98 ALA A CA 1
ATOM 703 C C . ALA A 1 98 ? -1.174 -17.484 -7.441 1 98.69 98 ALA A C 1
ATOM 705 O O . ALA A 1 98 ? -1.229 -18.391 -8.281 1 98.69 98 ALA A O 1
ATOM 706 N N . ARG A 1 99 ? -1.866 -17.453 -6.352 1 97.69 99 ARG A N 1
ATOM 707 C CA . ARG A 1 99 ? -2.816 -18.531 -6.086 1 97.69 99 ARG A CA 1
ATOM 708 C C . ARG A 1 99 ? -3.889 -18.594 -7.168 1 97.69 99 ARG A C 1
ATOM 710 O O . ARG A 1 99 ? -4.215 -19.688 -7.656 1 97.69 99 ARG A O 1
ATOM 717 N N . TYR A 1 100 ? -4.348 -17.469 -7.531 1 96.69 100 TYR A N 1
ATOM 718 C CA . TYR A 1 100 ? -5.367 -17.422 -8.578 1 96.69 100 TYR A CA 1
ATOM 719 C C . TYR A 1 100 ? -4.793 -17.875 -9.914 1 96.69 100 TYR A C 1
ATOM 721 O O . TYR A 1 100 ? -5.402 -18.672 -10.617 1 96.69 100 TYR A O 1
ATOM 729 N N . ALA A 1 101 ? -3.672 -17.344 -10.273 1 97.44 101 ALA A N 1
ATOM 730 C CA . ALA A 1 101 ? -3.031 -17.719 -11.531 1 97.44 101 ALA A CA 1
ATOM 731 C C . ALA A 1 101 ? -2.746 -19.219 -11.594 1 97.44 101 ALA A C 1
ATOM 733 O O . ALA A 1 101 ? -2.918 -19.844 -12.641 1 97.44 101 ALA A O 1
ATOM 734 N N . ALA A 1 102 ? -2.342 -19.766 -10.5 1 97.56 102 ALA A N 1
ATOM 735 C CA . ALA A 1 102 ? -2.012 -21.188 -10.438 1 97.56 102 ALA A CA 1
ATOM 736 C C . ALA A 1 102 ? -3.234 -22.047 -10.742 1 97.56 102 ALA A C 1
ATOM 738 O O . ALA A 1 102 ? -3.117 -23.109 -11.383 1 97.56 102 ALA A O 1
ATOM 739 N N . ARG A 1 103 ? -4.316 -21.609 -10.273 1 94.94 103 ARG A N 1
ATOM 740 C CA . ARG A 1 103 ? -5.551 -22.344 -10.578 1 94.94 103 ARG A CA 1
ATOM 741 C C . ARG A 1 103 ? -5.793 -22.406 -12.078 1 94.94 103 ARG A C 1
ATOM 743 O O . ARG A 1 103 ? -6.086 -23.469 -12.625 1 94.94 103 ARG A O 1
ATOM 750 N N . GLY A 1 104 ? -5.605 -21.312 -12.734 1 94.5 104 GLY A N 1
ATOM 751 C CA . GLY A 1 104 ? -5.762 -21.266 -14.18 1 94.5 104 GLY A CA 1
ATOM 752 C C . GLY A 1 104 ? -4.746 -22.125 -14.914 1 94.5 104 GLY A C 1
ATOM 753 O O . GLY A 1 104 ? -5.035 -22.656 -15.984 1 94.5 104 GLY A O 1
ATOM 754 N N . MET A 1 105 ? -3.637 -22.281 -14.32 1 96.75 105 MET A N 1
ATOM 755 C CA . MET A 1 105 ? -2.541 -23.047 -14.906 1 96.75 105 MET A CA 1
ATOM 756 C C . MET A 1 105 ? -2.652 -24.516 -14.531 1 96.75 105 MET A C 1
ATOM 758 O O . MET A 1 105 ? -1.84 -25.344 -14.969 1 96.75 105 MET A O 1
ATOM 762 N N . LYS A 1 106 ? -3.639 -24.828 -13.648 1 97.19 106 LYS A N 1
ATOM 763 C CA . LYS A 1 106 ? -3.732 -26.172 -13.078 1 97.19 106 LYS A CA 1
ATOM 764 C C . LYS A 1 106 ? -2.422 -26.578 -12.406 1 97.19 106 LYS A C 1
ATOM 766 O O . LYS A 1 106 ? -1.935 -27.688 -12.609 1 97.19 106 LYS A O 1
ATOM 771 N N . MET A 1 107 ? -1.856 -25.656 -11.766 1 96.88 107 MET A N 1
ATOM 772 C CA . MET A 1 107 ? -0.613 -25.828 -11.023 1 96.88 107 MET A CA 1
ATOM 773 C C . MET A 1 107 ? -0.891 -25.969 -9.531 1 96.88 107 MET A C 1
ATOM 775 O O . MET A 1 107 ? -1.608 -25.156 -8.945 1 96.88 107 MET A O 1
ATOM 779 N N . GLN A 1 108 ? -0.346 -27 -8.953 1 96.19 108 GLN A N 1
ATOM 780 C CA . GLN A 1 108 ? -0.533 -27.188 -7.52 1 96.19 108 GLN A CA 1
ATOM 781 C C . GLN A 1 108 ? 0.563 -26.484 -6.723 1 96.19 108 GLN A C 1
ATOM 783 O O . GLN A 1 108 ? 1.751 -26.719 -6.957 1 96.19 108 GLN A O 1
ATOM 788 N N . ILE A 1 109 ? 0.14 -25.625 -5.824 1 97.38 109 ILE A N 1
ATOM 789 C CA . ILE A 1 109 ? 1.038 -24.938 -4.898 1 97.38 109 ILE A CA 1
ATOM 790 C C . ILE A 1 109 ? 0.675 -25.297 -3.461 1 97.38 109 ILE A C 1
ATOM 792 O O . ILE A 1 109 ? -0.484 -25.172 -3.057 1 97.38 109 ILE A O 1
ATOM 796 N N . LYS A 1 110 ? 1.607 -25.828 -2.758 1 97.38 110 LYS A N 1
ATOM 797 C CA . LYS A 1 110 ? 1.379 -26.094 -1.341 1 97.38 110 LYS A CA 1
ATOM 798 C C . LYS A 1 110 ? 1.436 -24.797 -0.522 1 97.38 110 LYS A C 1
ATOM 800 O O . LYS A 1 110 ? 0.416 -24.344 -0.003 1 97.38 110 LYS A O 1
ATOM 805 N N . SER A 1 111 ? 2.617 -24.188 -0.491 1 98.5 111 SER A N 1
ATOM 806 C CA . SER A 1 111 ? 2.764 -22.906 0.189 1 98.5 111 SER A CA 1
ATOM 807 C C . SER A 1 111 ? 3.561 -21.922 -0.656 1 98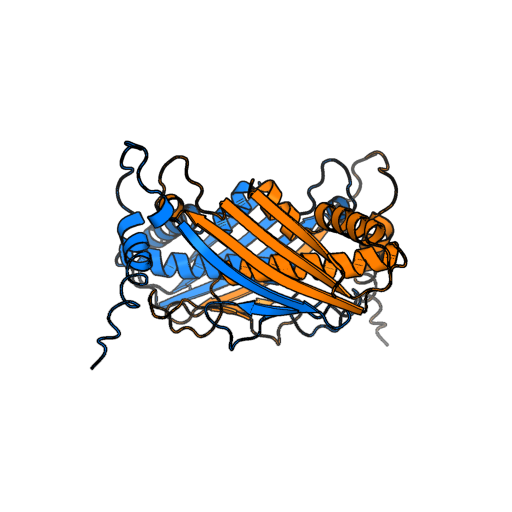.5 111 SER A C 1
ATOM 809 O O . SER A 1 111 ? 4.277 -22.328 -1.576 1 98.5 111 SER A O 1
ATOM 811 N N . ILE A 1 112 ? 3.344 -20.703 -0.4 1 98.75 112 ILE A N 1
ATOM 812 C CA . ILE A 1 112 ? 4.117 -19.625 -1.021 1 98.75 112 ILE A CA 1
ATOM 813 C C . ILE A 1 112 ? 4.531 -18.609 0.039 1 98.75 112 ILE A C 1
ATOM 815 O O . ILE A 1 112 ? 3.717 -18.203 0.868 1 98.75 112 ILE A O 1
ATOM 819 N N . SER A 1 113 ? 5.793 -18.188 -0.021 1 98.81 113 SER A N 1
ATOM 820 C CA . SER A 1 113 ? 6.32 -17.219 0.931 1 98.81 113 SER A CA 1
ATOM 821 C C . SER A 1 113 ? 7.094 -16.109 0.219 1 98.81 113 SER A C 1
ATOM 823 O O . SER A 1 113 ? 7.762 -16.359 -0.788 1 98.81 113 SER A O 1
ATOM 825 N N . CYS A 1 114 ? 6.922 -14.938 0.695 1 98.94 114 CYS A N 1
ATOM 826 C CA . CYS A 1 114 ? 7.883 -13.875 0.445 1 98.94 114 CYS A CA 1
ATOM 827 C C . CYS A 1 114 ? 8.922 -13.805 1.559 1 98.94 114 CYS A C 1
ATOM 829 O O . CYS A 1 114 ? 8.656 -13.25 2.629 1 98.94 114 CYS A O 1
ATOM 831 N N . THR A 1 115 ? 10.07 -14.297 1.313 1 98.81 115 THR A N 1
ATOM 832 C CA . THR A 1 115 ? 11.07 -14.461 2.363 1 98.81 115 THR A CA 1
ATOM 833 C C . THR A 1 115 ? 11.867 -13.172 2.557 1 98.81 115 THR A C 1
ATOM 835 O O . THR A 1 115 ? 12.555 -13.008 3.564 1 98.81 115 THR A O 1
ATOM 838 N N . LYS A 1 116 ? 11.812 -12.375 1.564 1 98.5 116 LYS A N 1
ATOM 839 C CA . LYS A 1 116 ? 12.453 -11.062 1.608 1 98.5 116 LYS A CA 1
ATOM 840 C C . LYS A 1 116 ? 11.664 -10.039 0.787 1 98.5 116 LYS A C 1
ATOM 842 O O . LYS A 1 116 ? 11.289 -10.312 -0.356 1 98.5 116 LYS A O 1
ATOM 847 N N . MET A 1 117 ? 11.383 -8.938 1.398 1 98.88 117 MET A N 1
ATOM 848 C CA . MET A 1 117 ? 10.945 -7.746 0.678 1 98.88 117 MET A CA 1
ATOM 849 C C . MET A 1 117 ? 11.5 -6.48 1.324 1 98.88 117 MET A C 1
ATOM 851 O O . MET A 1 117 ? 11.25 -6.219 2.5 1 98.88 117 MET A O 1
ATOM 855 N N . SER A 1 118 ? 12.234 -5.746 0.519 1 98.88 118 SER A N 1
ATOM 856 C CA . SER A 1 118 ? 12.891 -4.531 0.992 1 98.88 118 SER A CA 1
ATOM 857 C C . SER A 1 118 ? 12.602 -3.354 0.069 1 98.88 118 SER A C 1
ATOM 859 O O . SER A 1 118 ? 12.938 -3.387 -1.115 1 98.88 118 SER A O 1
ATOM 861 N N . GLY A 1 119 ? 11.969 -2.324 0.601 1 98.88 119 GLY A N 1
ATOM 862 C CA . GLY A 1 119 ? 11.734 -1.086 -0.125 1 98.88 119 GLY A CA 1
ATOM 863 C C . GLY A 1 119 ? 12.664 0.037 0.299 1 98.88 119 GLY A C 1
ATOM 864 O O . GLY A 1 119 ? 12.945 0.201 1.487 1 98.88 119 GLY A O 1
ATOM 865 N N . VAL A 1 120 ? 13.117 0.765 -0.669 1 98.75 120 VAL A N 1
ATOM 866 C CA . VAL A 1 120 ? 14.039 1.857 -0.392 1 98.75 120 VAL A CA 1
ATOM 867 C C . VAL A 1 120 ? 13.414 3.186 -0.812 1 98.75 120 VAL A C 1
ATOM 869 O O . VAL A 1 120 ? 12.82 3.287 -1.89 1 98.75 120 VAL A O 1
ATOM 872 N N . LEU A 1 121 ? 13.547 4.113 0.073 1 97.69 121 LEU A N 1
ATOM 873 C CA . LEU A 1 121 ? 13.039 5.461 -0.15 1 97.69 121 LEU A CA 1
ATOM 874 C C . LEU A 1 121 ? 14.109 6.504 0.156 1 97.69 121 LEU A C 1
ATOM 876 O O . LEU A 1 121 ? 14.891 6.34 1.094 1 97.69 121 LEU A O 1
ATOM 880 N N . ASP A 1 122 ? 14.164 7.617 -0.654 1 97.5 122 ASP A N 1
ATOM 881 C CA . ASP A 1 122 ? 15.031 8.766 -0.416 1 97.5 122 ASP A CA 1
ATOM 882 C C . ASP A 1 122 ? 14.281 9.883 0.297 1 97.5 122 ASP A C 1
ATOM 884 O O . ASP A 1 122 ? 13.406 10.523 -0.29 1 97.5 122 ASP A O 1
ATOM 888 N N . VAL A 1 123 ? 14.656 10.18 1.54 1 96.38 123 VAL A N 1
ATOM 889 C CA . VAL A 1 123 ? 13.883 11.078 2.395 1 96.38 123 VAL A CA 1
ATOM 890 C C . VAL A 1 123 ? 13.984 12.508 1.865 1 96.38 123 VAL A C 1
ATOM 892 O O . VAL A 1 123 ? 13.188 13.367 2.238 1 96.38 123 VAL A O 1
ATOM 895 N N . ARG A 1 124 ? 14.953 12.812 1.001 1 95.44 124 ARG A N 1
ATOM 896 C CA . ARG A 1 124 ? 15.039 14.133 0.392 1 95.44 124 ARG A CA 1
ATOM 897 C C . ARG A 1 124 ? 13.781 14.445 -0.42 1 95.44 124 ARG A C 1
ATOM 899 O O . ARG A 1 124 ? 13.375 15.602 -0.529 1 95.44 124 ARG A O 1
ATOM 906 N N . GLY A 1 125 ? 13.148 13.438 -0.995 1 96.06 125 GLY A N 1
ATOM 907 C CA . GLY A 1 125 ? 11.914 13.617 -1.739 1 96.06 125 GLY A CA 1
ATOM 908 C C . GLY A 1 125 ? 10.766 14.125 -0.883 1 96.06 125 GLY A C 1
ATOM 909 O O . GLY A 1 125 ? 9.969 14.945 -1.332 1 96.06 125 GLY A O 1
ATOM 910 N N . LEU A 1 126 ? 10.758 13.656 0.329 1 95.06 126 LEU A N 1
ATOM 911 C CA . LEU A 1 126 ? 9.711 14.086 1.254 1 95.06 126 LEU A CA 1
ATOM 912 C C . LEU A 1 126 ? 9.836 15.57 1.566 1 95.06 126 LEU A C 1
ATOM 914 O O . LEU A 1 126 ? 8.844 16.234 1.886 1 95.06 126 LEU A O 1
ATOM 918 N N . ARG A 1 127 ? 11.008 16.016 1.42 1 92.19 127 ARG A N 1
ATOM 919 C CA . ARG A 1 127 ? 11.289 17.406 1.722 1 92.19 127 ARG A CA 1
ATOM 920 C C . ARG A 1 127 ? 11.125 18.281 0.481 1 92.19 127 ARG A C 1
ATOM 922 O O . ARG A 1 127 ? 11.375 19.484 0.526 1 92.19 127 ARG A O 1
ATOM 929 N N . GLY A 1 128 ? 10.898 17.656 -0.612 1 92.38 128 GLY A N 1
ATOM 930 C CA . GLY A 1 128 ? 10.594 18.422 -1.816 1 92.38 128 GLY A CA 1
ATOM 931 C C . GLY A 1 128 ? 11.82 18.703 -2.662 1 92.38 128 GLY A C 1
ATOM 932 O O . GLY A 1 128 ? 11.805 19.625 -3.492 1 92.38 128 GLY A O 1
ATOM 933 N N . VAL A 1 129 ? 12.883 18.047 -2.4 1 92.88 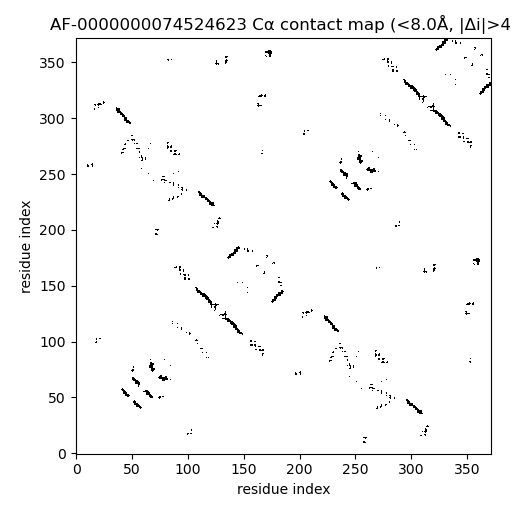129 VAL A N 1
ATOM 934 C CA . VAL A 1 129 ? 14.062 18.234 -3.24 1 92.88 129 VAL A CA 1
ATOM 935 C C . VAL A 1 129 ? 13.734 17.844 -4.68 1 92.88 129 VAL A C 1
ATOM 937 O O . VAL A 1 129 ? 13.219 16.75 -4.934 1 92.88 129 VAL A O 1
ATOM 940 N N . ALA A 1 130 ? 14.102 18.734 -5.531 1 92.81 130 ALA A N 1
ATOM 941 C CA . ALA A 1 130 ? 13.758 18.547 -6.941 1 92.81 130 ALA A CA 1
ATOM 942 C C . ALA A 1 130 ? 14.43 17.297 -7.512 1 92.81 130 ALA A C 1
ATOM 944 O O . ALA A 1 130 ? 15.609 17.047 -7.238 1 92.81 130 ALA A O 1
ATOM 945 N N . GLY A 1 131 ? 13.633 16.562 -8.234 1 93.94 131 GLY A N 1
ATOM 946 C CA . GLY A 1 131 ? 14.164 15.406 -8.938 1 93.94 131 GLY A CA 1
ATOM 947 C C . GLY A 1 131 ? 14.219 14.148 -8.086 1 93.94 131 GLY A C 1
ATOM 948 O O . GLY A 1 131 ? 14.562 13.078 -8.578 1 93.94 131 GLY A O 1
ATOM 949 N N . VAL A 1 132 ? 13.953 14.258 -6.863 1 96.19 132 VAL A N 1
ATOM 950 C CA . VAL A 1 132 ? 13.938 13.094 -5.98 1 96.19 132 VAL A CA 1
ATOM 951 C C . VAL A 1 132 ? 12.5 12.727 -5.637 1 96.19 132 VAL A C 1
ATOM 953 O O . VAL A 1 132 ? 11.781 13.508 -5.008 1 96.19 132 VAL A O 1
ATOM 956 N N . PRO A 1 133 ? 12.109 11.594 -6.039 1 96.62 133 PRO A N 1
ATOM 957 C CA . PRO A 1 133 ? 10.727 11.227 -5.715 1 96.62 133 PRO A CA 1
ATOM 958 C C . PRO A 1 133 ? 10.508 11.016 -4.219 1 96.62 133 PRO A C 1
ATOM 960 O O . PRO A 1 133 ? 11.422 10.578 -3.514 1 96.62 133 PRO A O 1
ATOM 963 N N . ALA A 1 134 ? 9.305 11.258 -3.791 1 97.31 134 ALA A N 1
ATOM 964 C CA . ALA A 1 134 ? 8.969 11.094 -2.379 1 97.31 134 ALA A CA 1
ATOM 965 C C . ALA A 1 134 ? 8.602 9.648 -2.062 1 97.31 134 ALA A C 1
ATOM 967 O O . ALA A 1 134 ? 8.523 9.266 -0.895 1 97.31 134 ALA A O 1
ATOM 968 N N . HIS A 1 135 ? 8.352 8.844 -3.092 1 98.44 135 HIS A N 1
ATOM 969 C CA . HIS A 1 135 ? 7.93 7.461 -2.895 1 98.44 135 HIS A CA 1
ATOM 970 C C . HIS A 1 135 ? 9.094 6.492 -3.082 1 98.44 135 HIS A C 1
ATOM 972 O O . HIS A 1 135 ? 10.234 6.918 -3.256 1 98.44 135 HIS A O 1
ATOM 978 N N . PHE A 1 136 ? 8.844 5.184 -2.949 1 98.81 136 PHE A N 1
ATOM 979 C CA . PHE A 1 136 ? 9.891 4.168 -3.057 1 98.81 136 PHE A CA 1
ATOM 980 C C . PHE A 1 136 ? 10.656 4.32 -4.363 1 98.81 136 PHE A C 1
ATOM 982 O O . PHE A 1 136 ? 10.062 4.57 -5.414 1 98.81 136 PHE A O 1
ATOM 989 N N . LYS A 1 137 ? 11.906 4.148 -4.281 1 98.5 137 LYS A N 1
ATOM 990 C CA . LYS A 1 137 ? 12.766 4.102 -5.461 1 98.5 137 LYS A CA 1
ATOM 991 C C . LYS A 1 137 ? 12.852 2.682 -6.02 1 98.5 137 LYS A C 1
ATOM 993 O O . LYS A 1 137 ? 12.844 2.488 -7.238 1 98.5 137 LYS A O 1
ATOM 998 N N . SER A 1 138 ? 12.93 1.752 -5.105 1 98.81 138 SER A N 1
ATOM 999 C CA . SER A 1 138 ? 13.078 0.357 -5.504 1 98.81 138 SER A CA 1
ATOM 1000 C C . SER A 1 138 ? 12.5 -0.584 -4.453 1 98.81 138 SER A C 1
ATOM 1002 O O . SER A 1 138 ? 12.367 -0.214 -3.285 1 98.81 138 SER A O 1
ATOM 1004 N N . VAL A 1 139 ? 12.156 -1.742 -4.914 1 98.94 139 VAL A N 1
ATOM 1005 C CA . VAL A 1 139 ? 11.758 -2.848 -4.051 1 98.94 139 VAL A CA 1
ATOM 1006 C C . VAL A 1 139 ? 12.438 -4.137 -4.508 1 98.94 139 VAL A C 1
ATOM 1008 O O . VAL A 1 139 ? 12.375 -4.492 -5.688 1 98.94 139 VAL A O 1
ATOM 1011 N N . ASP A 1 140 ? 13.102 -4.793 -3.586 1 98.94 140 ASP A N 1
ATOM 1012 C CA . ASP A 1 140 ? 13.656 -6.129 -3.791 1 98.94 140 ASP A CA 1
ATOM 1013 C C . ASP A 1 140 ? 12.789 -7.191 -3.111 1 98.94 140 ASP A C 1
ATOM 1015 O O . ASP A 1 140 ? 12.438 -7.051 -1.939 1 98.94 140 ASP A O 1
ATOM 1019 N N . MET A 1 141 ? 12.461 -8.227 -3.883 1 98.75 141 MET A N 1
ATOM 1020 C CA . MET A 1 141 ? 11.586 -9.242 -3.295 1 98.75 141 MET A CA 1
ATOM 1021 C C . MET A 1 141 ? 11.992 -10.641 -3.742 1 98.75 141 MET A C 1
ATOM 1023 O O . MET A 1 141 ? 12.422 -10.828 -4.879 1 98.75 141 MET A O 1
ATOM 1027 N N . VAL A 1 142 ? 11.844 -11.594 -2.832 1 98.94 142 VAL A N 1
ATOM 1028 C CA . VAL A 1 142 ? 12.094 -13.008 -3.084 1 98.94 142 VAL A CA 1
ATOM 1029 C C . VAL A 1 142 ? 10.875 -13.836 -2.688 1 98.94 142 VAL A C 1
ATOM 1031 O O . VAL A 1 142 ? 10.461 -13.828 -1.526 1 98.94 142 VAL A O 1
ATOM 1034 N N . PHE A 1 143 ? 10.352 -14.539 -3.689 1 98.88 143 PHE A N 1
ATOM 1035 C CA . PHE A 1 143 ? 9.25 -15.461 -3.441 1 98.88 143 PHE A CA 1
ATOM 1036 C C . PHE A 1 143 ? 9.711 -16.906 -3.555 1 98.88 143 PHE A C 1
ATOM 1038 O O . PHE A 1 143 ? 10.43 -17.266 -4.492 1 98.88 143 PHE A O 1
ATOM 1045 N N . GLU A 1 144 ? 9.297 -17.688 -2.568 1 98.88 144 GLU A N 1
ATOM 1046 C CA . GLU A 1 144 ? 9.539 -19.125 -2.586 1 98.88 144 GLU A CA 1
ATOM 1047 C C . GLU A 1 144 ? 8.227 -19.906 -2.695 1 98.88 144 GLU A C 1
ATOM 1049 O O . GLU A 1 144 ? 7.328 -19.734 -1.869 1 98.88 144 GLU A O 1
ATOM 1054 N N . VAL A 1 145 ? 8.211 -20.812 -3.672 1 98.75 145 VAL A N 1
ATOM 1055 C CA . VAL A 1 145 ? 7.004 -21.594 -3.957 1 98.75 145 VAL A CA 1
ATOM 1056 C C . VAL A 1 145 ? 7.242 -23.062 -3.619 1 98.75 145 VAL A C 1
ATOM 1058 O O . VAL A 1 145 ? 8.172 -23.672 -4.137 1 98.75 145 VAL A O 1
ATOM 1061 N N . GLU A 1 146 ? 6.426 -23.578 -2.736 1 98.69 146 GLU A N 1
ATOM 1062 C CA . GLU A 1 146 ? 6.441 -25.016 -2.465 1 98.69 146 GLU A CA 1
ATOM 1063 C C . GLU A 1 146 ? 5.539 -25.766 -3.436 1 98.69 146 GLU A C 1
ATOM 1065 O O . GLU A 1 146 ? 4.312 -25.734 -3.309 1 98.69 146 GLU A O 1
ATOM 1070 N N . THR A 1 147 ? 6.133 -26.438 -4.309 1 97.88 147 THR A N 1
ATOM 1071 C CA . THR A 1 147 ? 5.422 -27.125 -5.375 1 97.88 147 THR A CA 1
ATOM 1072 C C . THR A 1 147 ? 6.285 -28.234 -5.98 1 97.88 147 THR A C 1
ATOM 1074 O O . THR A 1 147 ? 7.512 -28.219 -5.824 1 97.88 147 THR A O 1
ATOM 1077 N N . ASN A 1 148 ? 5.641 -29.219 -6.621 1 96.75 148 ASN A N 1
ATOM 1078 C CA . ASN A 1 148 ? 6.348 -30.266 -7.352 1 96.75 148 ASN A CA 1
ATOM 1079 C C . ASN A 1 148 ? 6.492 -29.906 -8.828 1 96.75 148 ASN A C 1
ATOM 1081 O O . ASN A 1 148 ? 6.984 -30.719 -9.617 1 96.75 148 ASN A O 1
ATOM 1085 N N . GLU A 1 149 ? 6.105 -28.703 -9.148 1 96.56 149 GLU A N 1
ATOM 1086 C CA . GLU A 1 149 ? 6.141 -28.281 -10.547 1 96.56 149 GLU A CA 1
ATOM 1087 C C . GLU A 1 149 ? 7.551 -27.875 -10.969 1 96.56 149 GLU A C 1
ATOM 1089 O O . GLU A 1 149 ? 8.43 -27.703 -10.125 1 96.56 149 GLU A O 1
ATOM 1094 N N . SER A 1 150 ? 7.785 -27.734 -12.281 1 96.81 150 SER A N 1
ATOM 1095 C CA . SER A 1 150 ? 9.094 -27.391 -12.828 1 96.81 150 SER A CA 1
ATOM 1096 C C . SER A 1 150 ? 9.422 -25.922 -12.594 1 96.81 150 SER A C 1
ATOM 1098 O O . SER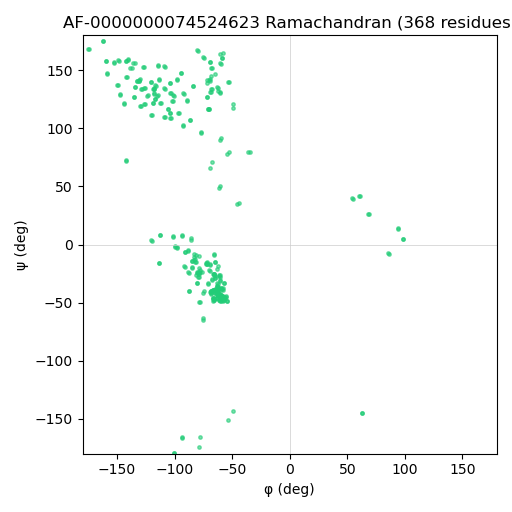 A 1 150 ? 8.523 -25.109 -12.375 1 96.81 150 SER A O 1
ATOM 1100 N N . ASN A 1 151 ? 10.719 -25.625 -12.688 1 97.44 151 ASN A N 1
ATOM 1101 C CA . ASN A 1 151 ? 11.156 -24.234 -12.602 1 97.44 151 ASN A CA 1
ATOM 1102 C C . ASN A 1 151 ? 10.578 -23.391 -13.742 1 97.44 151 ASN A C 1
ATOM 1104 O O . ASN A 1 151 ? 10.281 -22.219 -13.555 1 97.44 151 ASN A O 1
ATOM 1108 N N . GLU A 1 152 ? 10.438 -24.016 -14.828 1 97.81 152 GLU A N 1
ATOM 1109 C CA . GLU A 1 152 ? 9.852 -23.312 -15.969 1 97.81 152 GLU A CA 1
ATOM 1110 C C . GLU A 1 152 ? 8.422 -22.875 -15.672 1 97.81 152 GLU A C 1
ATOM 1112 O O . GLU A 1 152 ? 8.008 -21.781 -16.047 1 97.81 152 GLU A O 1
ATOM 1117 N N . ARG A 1 153 ? 7.691 -23.719 -14.984 1 97.94 153 ARG A N 1
ATOM 1118 C CA . ARG A 1 153 ? 6.312 -23.375 -14.641 1 97.94 153 ARG A CA 1
ATOM 1119 C C . ARG A 1 153 ? 6.266 -22.281 -13.586 1 97.94 153 ARG A C 1
ATOM 1121 O O . ARG A 1 153 ? 5.371 -21.438 -13.602 1 97.94 153 ARG A O 1
ATOM 1128 N N . ILE A 1 154 ? 7.238 -22.297 -12.711 1 98.62 154 ILE A N 1
ATOM 1129 C CA . ILE A 1 154 ? 7.336 -21.234 -11.719 1 98.62 154 ILE A CA 1
ATOM 1130 C C . ILE A 1 154 ? 7.629 -19.906 -12.422 1 98.62 154 ILE A C 1
ATOM 1132 O O . ILE A 1 154 ? 7.059 -18.875 -12.062 1 98.62 154 ILE A O 1
ATOM 1136 N N . ASP A 1 155 ? 8.477 -19.922 -13.438 1 98.44 155 ASP A N 1
ATOM 1137 C CA . ASP A 1 155 ? 8.766 -18.719 -14.211 1 98.44 155 ASP A CA 1
ATOM 1138 C C . ASP A 1 155 ? 7.516 -18.203 -14.914 1 98.44 155 ASP A C 1
ATOM 1140 O O . ASP A 1 155 ? 7.273 -16.984 -14.938 1 98.44 155 ASP A O 1
ATOM 1144 N N . THR A 1 156 ? 6.773 -19.125 -15.461 1 98.5 156 THR A N 1
ATOM 1145 C CA . THR A 1 156 ? 5.523 -18.734 -16.109 1 98.5 156 THR A CA 1
ATOM 1146 C C . THR A 1 156 ? 4.559 -18.125 -15.102 1 98.5 156 THR A C 1
ATOM 1148 O O . THR A 1 156 ? 3.902 -17.125 -15.398 1 98.5 156 THR A O 1
ATOM 1151 N N . LEU A 1 157 ? 4.5 -18.703 -13.945 1 98.69 157 LEU A N 1
ATOM 1152 C CA . LEU A 1 157 ? 3.676 -18.156 -12.867 1 98.69 157 LEU A CA 1
ATOM 1153 C C . LEU A 1 157 ? 4.09 -16.734 -12.539 1 98.69 157 LEU A C 1
ATOM 1155 O O . LEU A 1 157 ? 3.244 -15.836 -12.469 1 98.69 157 LEU A O 1
ATOM 1159 N N . LYS A 1 158 ? 5.344 -16.562 -12.391 1 98.81 158 LYS A N 1
ATOM 1160 C CA . LYS A 1 158 ? 5.879 -15.234 -12.102 1 98.81 158 LYS A CA 1
ATOM 1161 C C . LYS A 1 158 ? 5.418 -14.211 -13.133 1 98.81 158 LYS A C 1
ATOM 1163 O O . LYS A 1 158 ? 4.953 -13.125 -12.781 1 98.81 158 LYS A O 1
ATOM 1168 N N . GLU A 1 159 ? 5.547 -14.539 -14.352 1 98.12 159 GLU A N 1
ATOM 1169 C CA . GLU A 1 159 ? 5.191 -13.633 -15.438 1 98.12 159 GLU A CA 1
ATOM 1170 C C . GLU A 1 159 ? 3.709 -13.273 -15.398 1 98.12 159 GLU A C 1
ATOM 1172 O O . GLU A 1 159 ? 3.34 -12.109 -15.562 1 98.12 159 GLU A O 1
ATOM 1177 N N . ARG A 1 160 ? 2.928 -14.266 -15.172 1 97.75 160 ARG A N 1
ATOM 1178 C CA . ARG A 1 160 ? 1.487 -14.039 -15.109 1 97.75 160 ARG A CA 1
ATOM 1179 C C . ARG A 1 160 ? 1.124 -13.148 -13.922 1 97.75 160 ARG A C 1
ATOM 1181 O O . ARG A 1 160 ? 0.297 -12.242 -14.055 1 97.75 160 ARG A O 1
ATOM 1188 N N . VAL A 1 161 ? 1.75 -13.383 -12.797 1 98.56 161 VAL A N 1
ATOM 1189 C CA . VAL A 1 161 ? 1.459 -12.641 -11.57 1 98.56 161 VAL A CA 1
ATOM 1190 C C . VAL A 1 161 ? 1.859 -11.18 -11.75 1 98.56 161 VAL A C 1
ATOM 1192 O O . VAL A 1 161 ? 1.071 -10.273 -11.461 1 98.56 161 VAL A O 1
ATOM 1195 N N . GLU A 1 162 ? 3.049 -10.961 -12.258 1 97.81 162 GLU A N 1
ATOM 1196 C CA . GLU A 1 162 ? 3.562 -9.602 -12.391 1 97.81 162 GLU A CA 1
ATOM 1197 C C . GLU A 1 162 ? 2.73 -8.789 -13.375 1 97.81 162 GLU A C 1
ATOM 1199 O O . GLU A 1 162 ? 2.58 -7.574 -13.219 1 97.81 162 GLU A O 1
ATOM 1204 N N . ARG A 1 163 ? 2.129 -9.461 -14.281 1 96.06 163 ARG A N 1
ATOM 1205 C CA . ARG A 1 163 ? 1.287 -8.789 -15.266 1 96.06 163 ARG A CA 1
ATOM 1206 C C . ARG A 1 163 ? -0.081 -8.453 -14.68 1 96.06 163 ARG A C 1
ATOM 1208 O O . ARG A 1 163 ? -0.676 -7.43 -15.023 1 96.06 163 ARG A O 1
ATOM 1215 N N . SER A 1 164 ? -0.479 -9.234 -13.742 1 97.5 164 SER A N 1
ATOM 1216 C CA . SER A 1 164 ? -1.887 -9.164 -13.367 1 97.5 164 SER A CA 1
ATOM 1217 C C . SER A 1 164 ? -2.051 -8.625 -11.945 1 97.5 164 SER A C 1
ATOM 1219 O O . SER A 1 164 ? -3.154 -8.258 -11.539 1 97.5 164 SER A O 1
ATOM 1221 N N . CYS A 1 165 ? -1.068 -8.586 -11.141 1 98.5 165 CYS A N 1
ATOM 1222 C CA . CYS A 1 165 ? -1.164 -8.102 -9.766 1 98.5 165 CYS A CA 1
ATOM 1223 C C . CYS A 1 165 ? -1.36 -6.594 -9.734 1 98.5 165 CYS A C 1
ATOM 1225 O O . CYS A 1 165 ? -0.459 -5.836 -10.102 1 98.5 165 CYS A O 1
ATOM 1227 N N . PRO A 1 166 ? -2.475 -6.141 -9.234 1 98.75 166 PRO A N 1
ATOM 1228 C CA . PRO A 1 166 ? -2.766 -4.707 -9.266 1 98.75 166 PRO A CA 1
ATOM 1229 C C . PRO A 1 166 ? -1.758 -3.881 -8.469 1 98.75 166 PRO A C 1
ATOM 1231 O O . PRO A 1 166 ? -1.308 -2.83 -8.938 1 98.75 166 PRO A O 1
ATOM 1234 N N . VAL A 1 167 ? -1.398 -4.328 -7.289 1 98.94 167 VAL A N 1
ATOM 1235 C CA . VAL A 1 167 ? -0.505 -3.533 -6.453 1 98.94 167 VAL A CA 1
ATOM 1236 C C . VAL A 1 167 ? 0.888 -3.492 -7.078 1 98.94 167 VAL A C 1
ATOM 1238 O O . VAL A 1 167 ? 1.535 -2.443 -7.094 1 98.94 167 VAL A O 1
ATOM 1241 N N . PHE A 1 168 ? 1.354 -4.645 -7.629 1 98.94 168 PHE A N 1
ATOM 1242 C CA . PHE A 1 168 ? 2.621 -4.672 -8.352 1 98.94 168 PHE A CA 1
ATOM 1243 C C . PHE A 1 168 ? 2.609 -3.672 -9.5 1 98.94 168 PHE A C 1
ATOM 1245 O O . PHE A 1 168 ? 3.551 -2.893 -9.664 1 98.94 168 PHE A O 1
ATOM 1252 N N . GLN A 1 169 ? 1.547 -3.654 -10.242 1 98.75 169 GLN A N 1
ATOM 1253 C CA . GLN A 1 169 ? 1.438 -2.785 -11.406 1 98.75 169 GLN A CA 1
ATOM 1254 C C . GLN A 1 169 ? 1.384 -1.316 -10.992 1 98.75 169 GLN A C 1
ATOM 1256 O O . GLN A 1 169 ? 1.85 -0.442 -11.727 1 98.75 169 GLN A O 1
ATOM 1261 N N . MET A 1 170 ? 0.85 -1.041 -9.844 1 98.81 170 MET A N 1
ATOM 1262 C CA . MET A 1 170 ? 0.85 0.33 -9.344 1 98.81 170 MET A CA 1
ATOM 1263 C C . MET A 1 170 ? 2.27 0.807 -9.055 1 98.81 170 MET A C 1
ATOM 1265 O O . MET A 1 170 ? 2.645 1.916 -9.438 1 98.81 170 MET A O 1
ATOM 1269 N N . PHE A 1 171 ? 3.055 -0.062 -8.367 1 98.94 171 PHE A N 1
ATOM 1270 C CA . PHE A 1 171 ? 4.449 0.269 -8.094 1 98.94 171 PHE A 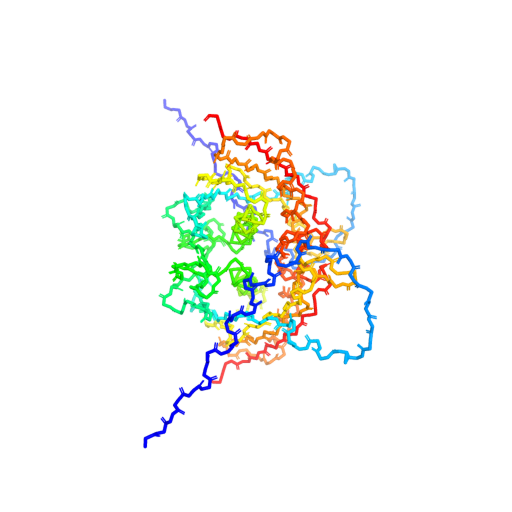CA 1
ATOM 1271 C C . PHE A 1 171 ? 5.215 0.478 -9.398 1 98.94 171 PHE A C 1
ATOM 1273 O O . PHE A 1 171 ? 5.98 1.438 -9.523 1 98.94 171 PHE A O 1
ATOM 1280 N N . LYS A 1 172 ? 4.98 -0.367 -10.305 1 98.62 172 LYS A N 1
ATOM 1281 C CA . LYS A 1 172 ? 5.652 -0.269 -11.594 1 98.62 172 LYS A CA 1
ATOM 1282 C C . LYS A 1 172 ? 5.262 1.017 -12.32 1 98.62 172 LYS A C 1
ATOM 1284 O O . LYS A 1 172 ? 6.121 1.71 -12.867 1 98.62 172 LYS A O 1
ATOM 1289 N N . ALA A 1 173 ? 3.998 1.313 -12.336 1 98.62 173 ALA A N 1
ATOM 1290 C CA . ALA A 1 173 ? 3.494 2.506 -13.016 1 98.62 173 ALA A CA 1
ATOM 1291 C C . ALA A 1 173 ? 4.086 3.773 -12.406 1 98.62 173 ALA A C 1
ATOM 1293 O O . ALA A 1 173 ? 4.184 4.805 -13.078 1 98.62 173 ALA A O 1
ATOM 1294 N N . ALA A 1 174 ? 4.469 3.682 -11.133 1 98.75 174 ALA A N 1
ATOM 1295 C CA . ALA A 1 174 ? 5.086 4.812 -10.445 1 98.75 174 ALA A CA 1
ATOM 1296 C C . ALA A 1 174 ? 6.594 4.844 -10.695 1 98.75 174 ALA A C 1
ATOM 1298 O O . ALA A 1 174 ? 7.316 5.613 -10.055 1 98.75 174 ALA A O 1
ATOM 1299 N N . ASN A 1 175 ? 7.082 3.973 -11.539 1 98.31 175 ASN A N 1
ATOM 1300 C CA . ASN A 1 175 ? 8.484 3.883 -11.938 1 98.31 175 ASN A CA 1
ATOM 1301 C C . ASN A 1 175 ? 9.367 3.428 -10.773 1 98.31 175 ASN A C 1
ATOM 1303 O O . ASN A 1 175 ? 10.516 3.852 -10.664 1 98.31 175 ASN A O 1
ATOM 1307 N N . VAL A 1 176 ? 8.828 2.715 -9.852 1 98.88 176 VAL A N 1
ATOM 1308 C CA . VAL A 1 176 ? 9.641 2.027 -8.852 1 98.88 176 VAL A CA 1
ATOM 1309 C C . VAL A 1 176 ? 10.414 0.886 -9.508 1 98.88 176 VAL A C 1
ATOM 1311 O O . VAL A 1 176 ? 9.852 0.117 -10.289 1 98.88 176 VAL A O 1
ATOM 1314 N N . THR A 1 177 ? 11.688 0.78 -9.281 1 98.81 177 THR A N 1
ATOM 1315 C CA . THR A 1 177 ? 12.445 -0.361 -9.773 1 98.81 177 THR A CA 1
ATOM 1316 C C . THR A 1 177 ? 12.07 -1.632 -9.023 1 98.81 177 THR A C 1
ATOM 1318 O O . THR A 1 177 ? 12.281 -1.727 -7.809 1 98.81 177 THR A O 1
ATOM 1321 N N . MET A 1 178 ? 11.523 -2.582 -9.742 1 98.88 178 MET A N 1
ATOM 1322 C CA . MET A 1 178 ? 11.047 -3.82 -9.141 1 98.88 178 MET A CA 1
ATOM 1323 C C . MET A 1 178 ? 12.008 -4.969 -9.414 1 98.88 178 MET A C 1
ATOM 1325 O O . MET A 1 178 ? 12.18 -5.383 -10.555 1 98.88 178 MET A O 1
ATOM 1329 N N . ASN A 1 179 ? 12.656 -5.469 -8.375 1 98.81 179 ASN A N 1
ATOM 1330 C CA . ASN A 1 179 ? 13.539 -6.625 -8.484 1 98.81 179 ASN A CA 1
ATOM 1331 C C . ASN A 1 179 ? 12.922 -7.863 -7.836 1 98.81 179 ASN A C 1
ATOM 1333 O O . ASN A 1 179 ? 12.828 -7.953 -6.613 1 98.81 179 ASN A O 1
ATOM 1337 N N . CYS A 1 180 ? 12.555 -8.781 -8.664 1 98.62 180 CYS A N 1
ATOM 1338 C CA . CYS A 1 180 ? 11.781 -9.914 -8.18 1 98.62 180 CYS A CA 1
ATOM 1339 C C . CYS A 1 180 ? 12.469 -11.234 -8.516 1 98.62 180 CYS A C 1
ATOM 1341 O O . CYS A 1 180 ? 12.828 -11.469 -9.672 1 98.62 180 CYS A O 1
ATOM 1343 N N . VAL A 1 181 ? 12.633 -12.047 -7.508 1 98.62 181 VAL A N 1
ATOM 1344 C CA . VAL A 1 181 ? 13.117 -13.414 -7.691 1 98.62 181 VAL A CA 1
ATOM 1345 C C . VAL A 1 181 ? 12.055 -14.406 -7.234 1 98.62 181 VAL A C 1
ATOM 1347 O O . VAL A 1 181 ? 11.492 -14.266 -6.145 1 98.62 181 VAL A O 1
ATOM 1350 N N . TRP A 1 182 ? 11.781 -15.375 -8.125 1 98.69 182 TRP A N 1
ATOM 1351 C CA . TRP A 1 182 ? 10.922 -16.5 -7.766 1 98.69 182 TRP A CA 1
ATOM 1352 C C . TRP A 1 182 ? 11.688 -17.812 -7.848 1 98.69 182 TRP A C 1
ATOM 1354 O O . TRP A 1 182 ? 12.43 -18.047 -8.805 1 98.69 182 TRP A O 1
ATOM 1364 N N . LYS A 1 183 ? 11.516 -18.578 -6.859 1 98.25 183 LYS A N 1
ATOM 1365 C CA . LYS A 1 183 ? 12.211 -19.859 -6.852 1 98.25 183 LYS A CA 1
ATOM 1366 C C . LYS A 1 183 ? 11.406 -20.906 -6.105 1 98.25 183 LYS A C 1
ATOM 1368 O O . LYS A 1 183 ? 10.508 -20.578 -5.328 1 98.25 183 LYS A O 1
ATOM 1373 N N . ARG A 1 184 ? 11.719 -22.141 -6.406 1 97.75 184 ARG A N 1
ATOM 1374 C CA . ARG A 1 184 ? 11.125 -23.25 -5.66 1 97.75 184 ARG A CA 1
ATOM 1375 C C . ARG A 1 184 ? 11.672 -23.312 -4.238 1 97.75 184 ARG A C 1
ATOM 1377 O O . ARG A 1 184 ? 12.867 -23.109 -4.02 1 97.75 184 ARG A O 1
ATOM 1384 N N . LYS A 1 185 ? 10.758 -23.641 -3.354 1 95.56 185 LYS A N 1
ATOM 1385 C CA . LYS A 1 185 ? 11.195 -23.828 -1.976 1 95.56 185 LYS A CA 1
ATOM 1386 C C . LYS A 1 185 ? 12.07 -25.078 -1.854 1 95.56 185 LYS A C 1
ATOM 1388 O O . LYS A 1 185 ? 11.766 -26.125 -2.438 1 95.56 185 LYS A O 1
ATOM 1393 N N . ASP A 1 186 ? 13.25 -25.094 -1.175 1 81.44 186 ASP A N 1
ATOM 1394 C CA . ASP A 1 186 ? 14.172 -26.203 -1.008 1 81.44 186 ASP A CA 1
ATOM 1395 C C . ASP A 1 186 ? 13.555 -27.312 -0.155 1 81.44 186 ASP A C 1
ATOM 1397 O O . ASP A 1 186 ? 12.719 -27.047 0.714 1 81.44 186 ASP A O 1
ATOM 1401 N N . MET B 1 1 ? 35.406 -4.43 30.281 1 23.52 1 MET B N 1
ATOM 1402 C CA . MET B 1 1 ? 34.344 -3.443 30.391 1 23.52 1 MET B CA 1
ATOM 1403 C C . MET B 1 1 ? 34 -2.875 29.016 1 23.52 1 MET B C 1
ATOM 1405 O O . MET B 1 1 ? 34.656 -1.977 28.516 1 23.52 1 MET B O 1
ATOM 1409 N N . ILE B 1 2 ? 33.5 -3.623 28.031 1 27.06 2 ILE B N 1
ATOM 1410 C CA . ILE B 1 2 ? 33.375 -3.367 26.594 1 27.06 2 ILE B CA 1
ATOM 1411 C C . ILE B 1 2 ? 32.188 -2.412 26.359 1 27.06 2 ILE B C 1
ATOM 1413 O O . ILE B 1 2 ? 31.062 -2.707 26.734 1 27.06 2 ILE B O 1
ATOM 1417 N N . LYS B 1 3 ? 32.5 -1.05 26.234 1 28.98 3 LYS B N 1
ATOM 1418 C CA . LYS B 1 3 ? 31.578 0.067 26 1 28.98 3 LYS B CA 1
ATOM 1419 C C . LYS B 1 3 ? 30.812 -0.114 24.688 1 28.98 3 LYS B C 1
ATOM 1421 O O . LYS B 1 3 ? 31.422 -0.242 23.625 1 28.98 3 LYS B O 1
ATOM 1426 N N . SER B 1 4 ? 29.578 -0.777 24.734 1 26.77 4 SER B N 1
ATOM 1427 C CA . SER B 1 4 ? 28.594 -1.038 23.688 1 26.77 4 SER B CA 1
ATOM 1428 C C . SER B 1 4 ? 28.047 0.261 23.109 1 26.77 4 SER B C 1
ATOM 1430 O O . SER B 1 4 ? 27.109 0.841 23.656 1 26.77 4 SER B O 1
ATOM 1432 N N . THR B 1 5 ? 28.875 1.273 22.719 1 29.89 5 THR B N 1
ATOM 1433 C CA . THR B 1 5 ? 28.5 2.639 22.359 1 29.89 5 THR B CA 1
ATOM 1434 C C . THR B 1 5 ? 27.734 2.666 21.047 1 29.89 5 THR B C 1
ATOM 1436 O O . THR B 1 5 ? 27.25 3.719 20.625 1 29.89 5 THR B O 1
ATOM 1439 N N . GLY B 1 6 ? 27.859 1.625 20.109 1 24.91 6 GLY B N 1
ATOM 1440 C CA . GLY B 1 6 ? 27.766 2.006 18.719 1 24.91 6 GLY B CA 1
ATOM 1441 C C . GLY B 1 6 ? 26.328 2.219 18.25 1 24.91 6 GLY B C 1
ATOM 1442 O O . GLY B 1 6 ? 26.094 2.533 17.078 1 24.91 6 GLY B O 1
ATOM 1443 N N . SER B 1 7 ? 25.219 1.676 18.938 1 27.05 7 SER B N 1
ATOM 1444 C CA . SER B 1 7 ? 23.969 1.437 18.219 1 27.05 7 SER B CA 1
ATOM 1445 C C . SER B 1 7 ? 23.141 2.711 18.125 1 27.05 7 SER B C 1
ATOM 1447 O O . SER B 1 7 ? 22.031 2.689 17.609 1 27.05 7 SER B O 1
ATOM 1449 N N . ALA B 1 8 ? 23.422 3.844 18.812 1 25.61 8 ALA B N 1
ATOM 1450 C CA . ALA B 1 8 ? 22.547 4.961 19.141 1 25.61 8 ALA B CA 1
ATOM 1451 C C . ALA B 1 8 ? 22.422 5.914 17.953 1 25.61 8 ALA B C 1
ATOM 1453 O O . ALA B 1 8 ? 21.531 6.781 17.938 1 25.61 8 ALA B O 1
ATOM 1454 N N . ALA B 1 9 ? 23.297 6.016 17.094 1 28.7 9 ALA B N 1
ATOM 1455 C CA . ALA B 1 9 ? 23.438 7.211 16.266 1 28.7 9 ALA B CA 1
ATOM 1456 C C . ALA B 1 9 ? 22.453 7.172 15.086 1 28.7 9 ALA B C 1
ATOM 1458 O O . ALA B 1 9 ? 22.203 8.195 14.453 1 28.7 9 ALA B O 1
ATOM 1459 N N . LEU B 1 10 ? 21.797 6.031 14.688 1 30.52 10 LEU B N 1
ATOM 1460 C CA . LEU B 1 10 ? 21.141 5.945 13.383 1 30.52 10 LEU B CA 1
ATOM 1461 C C . LEU B 1 10 ? 19.703 6.449 13.469 1 30.52 10 LEU B C 1
ATOM 1463 O O . LEU B 1 10 ? 19.109 6.824 12.453 1 30.52 10 LEU B O 1
ATOM 1467 N N . VAL B 1 11 ? 19.094 6.41 14.711 1 31.64 11 VAL B N 1
ATOM 1468 C CA . VAL B 1 11 ? 17.656 6.645 14.852 1 31.64 11 VAL B CA 1
ATOM 1469 C C . VAL B 1 11 ? 17.375 8.141 14.781 1 31.64 11 VAL B C 1
ATOM 1471 O O . VAL B 1 11 ? 16.219 8.555 14.633 1 31.64 11 VAL B O 1
ATOM 1474 N N . ASN B 1 12 ? 18.281 8.953 15.094 1 36 12 ASN B N 1
ATOM 1475 C CA . ASN B 1 12 ? 18.031 10.359 15.359 1 36 12 ASN B CA 1
ATOM 1476 C C . ASN B 1 12 ? 17.703 11.133 14.086 1 36 12 ASN B C 1
ATOM 1478 O O . ASN B 1 12 ? 17.156 12.227 14.141 1 36 12 ASN B O 1
ATOM 1482 N N . ASN B 1 13 ? 18 10.586 12.852 1 40.72 13 ASN B N 1
ATOM 1483 C CA . ASN B 1 13 ? 18.016 11.445 11.672 1 40.72 13 ASN B CA 1
ATOM 1484 C C . ASN B 1 13 ? 16.656 11.484 10.984 1 40.72 13 ASN B C 1
ATOM 1486 O O . ASN B 1 13 ? 16.406 12.375 10.164 1 40.72 13 ASN B O 1
ATOM 1490 N N . PHE B 1 14 ? 15.82 10.555 11.227 1 38.41 14 PHE B N 1
ATOM 1491 C CA . PHE B 1 14 ? 14.617 10.57 10.398 1 38.41 14 PHE B CA 1
ATOM 1492 C C . PHE B 1 14 ? 13.641 11.641 10.883 1 38.41 14 PHE B C 1
ATOM 1494 O O . PHE B 1 14 ? 13.062 12.367 10.078 1 38.41 14 PHE B O 1
ATOM 1501 N N . SER B 1 15 ? 13.305 11.727 12.164 1 40.94 15 SER B N 1
ATOM 1502 C CA . SER B 1 15 ? 12.406 12.742 12.711 1 40.94 15 SER B CA 1
ATOM 1503 C C . SER B 1 15 ? 12.906 14.148 12.398 1 40.94 15 SER B C 1
ATOM 1505 O O . SER B 1 15 ? 12.125 15.016 12.016 1 40.94 15 SER B O 1
ATOM 1507 N N . SER B 1 16 ? 14.164 14.352 12.609 1 44.81 16 SER B N 1
ATOM 1508 C CA . SER B 1 16 ? 14.773 15.641 12.32 1 44.81 16 SER B CA 1
ATOM 1509 C C . SER B 1 16 ? 14.664 15.984 10.844 1 44.81 16 SER B C 1
ATOM 1511 O O . SER B 1 16 ? 14.539 17.156 10.477 1 44.81 16 SER B O 1
ATOM 1513 N N . VAL B 1 17 ? 14.594 14.969 10.039 1 40.5 17 VAL B N 1
ATOM 1514 C CA . VAL B 1 17 ? 14.516 15.18 8.602 1 40.5 17 VAL B CA 1
ATOM 1515 C C . VAL B 1 17 ? 13.109 15.656 8.227 1 40.5 17 VAL B C 1
ATOM 1517 O O . VAL B 1 17 ? 12.953 16.609 7.457 1 40.5 17 VAL B O 1
ATOM 1520 N N . MET B 1 18 ? 12.117 15.078 8.812 1 40 18 MET B N 1
ATOM 1521 C CA . MET B 1 18 ? 10.766 15.516 8.461 1 40 18 MET B CA 1
ATOM 1522 C C . MET B 1 18 ? 10.523 16.953 8.914 1 40 18 MET B C 1
ATOM 1524 O O . MET B 1 18 ? 9.875 17.719 8.211 1 40 18 MET B O 1
ATOM 1528 N N . ASN B 1 19 ? 11.047 17.312 10.125 1 42.56 19 ASN B N 1
ATOM 1529 C CA . ASN B 1 19 ? 10.898 18.688 10.602 1 42.56 19 ASN B CA 1
ATOM 1530 C C . ASN B 1 19 ? 11.617 19.672 9.695 1 42.56 19 ASN B C 1
ATOM 1532 O O . ASN B 1 19 ? 11.156 20.797 9.508 1 42.56 19 ASN B O 1
ATOM 1536 N N . ARG B 1 20 ? 12.828 19.281 9.258 1 38.66 20 ARG B N 1
ATOM 1537 C CA . ARG B 1 20 ? 13.633 20.188 8.438 1 38.66 20 ARG B CA 1
ATOM 1538 C C . ARG B 1 20 ? 13.133 20.203 6.992 1 38.66 20 ARG B C 1
ATOM 1540 O O . ARG B 1 20 ? 13.57 21.031 6.191 1 38.66 20 ARG B O 1
ATOM 1547 N N . CYS B 1 21 ? 12.445 19.156 6.625 1 39.75 21 CYS B N 1
ATOM 1548 C CA . CYS B 1 21 ? 12.102 19 5.219 1 39.75 21 CYS B CA 1
ATOM 1549 C C . CYS B 1 21 ? 11.219 20.141 4.738 1 39.75 21 CYS B C 1
ATOM 1551 O O . CYS B 1 21 ? 10.969 20.281 3.541 1 39.75 21 CYS B O 1
ATOM 1553 N N . LEU B 1 22 ? 10.562 20.906 5.68 1 37.19 22 LEU B N 1
ATOM 1554 C CA . LEU B 1 22 ? 9.648 21.875 5.098 1 37.19 22 LEU B CA 1
ATOM 1555 C C . LEU B 1 22 ? 10.406 23.125 4.637 1 37.19 22 LEU B C 1
ATOM 1557 O O . LEU B 1 22 ? 9.797 24.141 4.305 1 37.19 22 LEU B O 1
ATOM 1561 N N . GLU B 1 23 ? 11.766 23.328 4.965 1 31.05 23 GLU B N 1
ATOM 1562 C CA . GLU B 1 23 ? 12.391 24.578 4.531 1 31.05 23 GLU B CA 1
ATOM 1563 C C . GLU B 1 23 ? 12.758 24.516 3.053 1 31.05 23 GLU B C 1
ATOM 1565 O O . GLU B 1 23 ? 12.805 23.438 2.455 1 31.05 23 GLU B O 1
ATOM 1570 N N . GLU B 1 24 ? 13.539 25.672 2.418 1 29.59 24 GLU B N 1
ATOM 1571 C CA . GLU B 1 24 ? 13.781 26.188 1.073 1 29.59 24 GLU B CA 1
ATOM 1572 C C . GLU B 1 24 ? 14.633 25.219 0.261 1 29.59 24 GLU B C 1
ATOM 1574 O O . GLU B 1 24 ? 15.469 24.5 0.817 1 29.59 24 GLU B O 1
ATOM 1579 N N . LYS B 1 25 ? 14.344 25.141 -1.064 1 37.91 25 LYS B N 1
ATOM 1580 C CA . LYS B 1 25 ? 14.922 24.359 -2.154 1 37.91 25 LYS B CA 1
ATOM 1581 C C . LYS B 1 25 ? 16.422 24.578 -2.246 1 37.91 25 LYS B C 1
ATOM 1583 O O . LYS B 1 25 ? 16.875 25.672 -2.602 1 37.91 25 LYS B O 1
ATOM 1588 N N . LYS B 1 26 ? 17.484 24 -1.403 1 32.69 26 LYS B N 1
ATOM 1589 C CA . LYS B 1 26 ? 18.891 24.281 -1.636 1 32.69 26 LYS B CA 1
ATOM 1590 C C . LYS B 1 26 ? 19.391 23.578 -2.898 1 32.69 26 LYS B C 1
ATOM 1592 O O . LYS B 1 26 ? 19.062 22.422 -3.145 1 32.69 26 LYS B O 1
ATOM 1597 N N . PRO B 1 27 ? 20.234 24.141 -3.828 1 36.25 27 PRO B N 1
ATOM 1598 C CA . PRO B 1 27 ? 20.766 23.641 -5.098 1 36.25 27 PRO B CA 1
ATOM 1599 C C . PRO B 1 27 ? 21.641 22.391 -4.926 1 36.25 27 PRO B C 1
ATOM 1601 O O . PRO B 1 27 ? 22.328 22.266 -3.916 1 36.25 27 PRO B O 1
ATOM 1604 N N . ALA B 1 28 ? 21.5 21.281 -5.695 1 38.22 28 ALA B N 1
ATOM 1605 C CA . ALA B 1 28 ? 22.094 19.953 -5.613 1 38.22 28 ALA B CA 1
ATOM 1606 C C . ALA B 1 28 ? 23.594 20.016 -5.898 1 38.22 28 ALA B C 1
ATOM 1608 O O . ALA B 1 28 ? 24.016 20.203 -7.047 1 38.22 28 ALA B O 1
ATOM 1609 N N . ALA B 1 29 ? 24.484 20.547 -5.059 1 34.25 29 ALA B N 1
ATOM 1610 C CA . ALA B 1 29 ? 25.906 20.547 -5.383 1 34.25 29 ALA B CA 1
ATOM 1611 C C . ALA B 1 29 ? 26.391 19.172 -5.82 1 34.25 29 ALA B C 1
ATOM 1613 O O . ALA B 1 29 ? 25.656 18.188 -5.672 1 34.25 29 ALA B O 1
ATOM 1614 N N . ALA B 1 30 ? 27.781 18.641 -5.449 1 36.5 30 ALA B N 1
ATOM 1615 C CA . ALA B 1 30 ? 28.781 17.609 -5.656 1 36.5 30 ALA B CA 1
ATOM 1616 C C . ALA B 1 30 ? 28.234 16.234 -5.281 1 36.5 30 ALA B C 1
ATOM 1618 O O . ALA B 1 30 ? 27.25 16.125 -4.555 1 36.5 30 ALA B O 1
ATOM 1619 N N . GLU B 1 31 ? 28.844 14.852 -5.672 1 43.47 31 GLU B N 1
ATOM 1620 C CA . GLU B 1 31 ? 28.562 13.43 -5.461 1 43.47 31 GLU B CA 1
ATOM 1621 C C . GLU B 1 31 ? 28.188 13.148 -4.008 1 43.47 31 GLU B C 1
ATOM 1623 O O . GLU B 1 31 ? 29.062 12.859 -3.186 1 43.47 31 GLU B O 1
ATOM 1628 N N . GLU B 1 32 ? 27.578 13.875 -3.355 1 53.56 32 GLU B N 1
ATOM 1629 C CA . GLU B 1 32 ? 27.25 13.789 -1.935 1 53.56 32 GLU B CA 1
ATOM 1630 C C . GLU B 1 32 ? 26.688 12.414 -1.58 1 53.56 32 GLU B C 1
ATOM 1632 O O . GLU B 1 32 ? 26.016 11.789 -2.398 1 53.56 32 GLU B O 1
ATOM 1637 N N . ASP B 1 33 ? 27.344 11.602 -0.71 1 68.81 33 ASP B N 1
ATOM 1638 C CA . ASP B 1 33 ? 26.969 10.328 -0.109 1 68.81 33 ASP B CA 1
ATOM 1639 C C . ASP B 1 33 ? 25.469 10.266 0.166 1 68.81 33 ASP B C 1
ATOM 1641 O O . ASP B 1 33 ? 25.016 10.641 1.248 1 68.81 33 ASP B O 1
ATOM 1645 N N . VAL B 1 34 ? 24.688 9.992 -0.871 1 82.31 34 VAL B N 1
ATOM 1646 C CA . VAL B 1 34 ? 23.219 9.984 -0.856 1 82.31 34 VAL B CA 1
ATOM 1647 C C . VAL B 1 34 ? 22.719 8.859 0.049 1 82.31 34 VAL B C 1
ATOM 1649 O O . VAL B 1 34 ? 21.547 8.828 0.422 1 82.31 34 VAL B O 1
ATOM 1652 N N . SER B 1 35 ? 23.672 8.008 0.489 1 87.56 35 SER B N 1
ATOM 1653 C CA . SER B 1 35 ? 23.25 6.84 1.26 1 87.56 35 SER B CA 1
ATOM 1654 C C . SER B 1 35 ? 22.641 7.25 2.594 1 87.56 35 SER B C 1
ATOM 1656 O O . SER B 1 35 ? 21.797 6.539 3.139 1 87.56 35 SER B O 1
ATOM 1658 N N . LYS B 1 36 ? 23.031 8.383 3.039 1 89.69 36 LYS B N 1
ATOM 1659 C CA . LYS B 1 36 ? 22.547 8.805 4.348 1 89.69 36 LYS B CA 1
ATOM 1660 C C . LYS B 1 36 ? 21.062 9.203 4.277 1 89.69 36 LYS B C 1
ATOM 1662 O O . LYS B 1 36 ? 20.391 9.281 5.305 1 89.69 36 LYS B O 1
ATOM 1667 N N . TYR B 1 37 ? 20.625 9.422 3.043 1 94.56 37 TYR B N 1
ATOM 1668 C CA . TYR B 1 37 ? 19.25 9.875 2.877 1 94.56 37 TYR B CA 1
ATOM 1669 C C . TYR B 1 37 ? 18.328 8.711 2.537 1 94.56 37 TYR B C 1
ATOM 1671 O O . TYR B 1 37 ? 17.109 8.875 2.473 1 94.56 37 TYR B O 1
ATOM 1679 N N . LEU B 1 38 ? 18.938 7.523 2.412 1 96.94 38 LEU B N 1
ATOM 1680 C CA . LEU B 1 38 ? 18.125 6.371 2.025 1 96.94 38 LEU B CA 1
ATOM 1681 C C . LEU B 1 38 ? 17.609 5.629 3.256 1 96.94 38 LEU B C 1
ATOM 1683 O O . LEU B 1 38 ? 18.375 5.371 4.191 1 96.94 38 LEU B O 1
ATOM 1687 N N . LYS B 1 39 ? 16.312 5.371 3.26 1 97.31 39 LYS B N 1
ATOM 1688 C CA . LYS B 1 39 ? 15.68 4.539 4.285 1 97.31 39 LYS B CA 1
ATOM 1689 C C . LYS B 1 39 ? 15.141 3.246 3.688 1 97.31 39 LYS B C 1
ATOM 1691 O O . LYS B 1 39 ? 14.602 3.246 2.576 1 97.31 39 LYS B O 1
ATOM 1696 N N . THR B 1 40 ? 15.305 2.18 4.508 1 98.25 40 THR B N 1
ATOM 1697 C CA . THR B 1 40 ? 14.867 0.864 4.051 1 98.25 40 THR B CA 1
ATOM 1698 C C . THR B 1 40 ? 13.75 0.327 4.941 1 98.25 40 THR B C 1
ATOM 1700 O O . THR B 1 40 ? 13.805 0.457 6.164 1 98.25 40 THR B O 1
ATOM 1703 N N . PHE B 1 41 ? 12.734 -0.251 4.34 1 98.69 41 PHE B N 1
ATOM 1704 C CA . PHE B 1 41 ? 11.609 -0.901 5 1 98.69 41 PHE B CA 1
ATOM 1705 C C . PHE B 1 41 ? 11.516 -2.367 4.594 1 98.69 41 PHE B C 1
ATOM 1707 O O . PHE B 1 41 ? 11.711 -2.707 3.428 1 98.69 41 PHE B O 1
ATOM 1714 N N . ASN B 1 42 ? 11.195 -3.197 5.617 1 98.75 42 ASN B N 1
ATOM 1715 C CA . ASN B 1 42 ? 11.25 -4.633 5.363 1 98.75 42 ASN B CA 1
ATOM 1716 C C . ASN B 1 42 ? 9.969 -5.328 5.828 1 98.75 42 ASN B C 1
ATOM 1718 O O . ASN B 1 42 ? 9.43 -5.004 6.887 1 98.75 42 ASN B O 1
ATOM 1722 N N . ILE B 1 43 ? 9.555 -6.297 5 1 98.75 43 ILE B N 1
ATOM 1723 C CA . ILE B 1 43 ? 8.508 -7.207 5.449 1 98.75 43 ILE B CA 1
ATOM 1724 C C . ILE B 1 43 ? 8.82 -8.625 4.977 1 98.75 43 ILE B C 1
ATOM 1726 O O . ILE B 1 43 ? 9.641 -8.82 4.078 1 98.75 43 ILE B O 1
ATOM 1730 N N . THR B 1 44 ? 8.227 -9.617 5.637 1 98.94 44 THR B N 1
ATOM 1731 C CA . THR B 1 44 ? 8.102 -11 5.172 1 98.94 44 THR B CA 1
ATOM 1732 C C . THR B 1 44 ? 6.648 -11.453 5.203 1 98.94 44 THR B C 1
ATOM 1734 O O . THR B 1 44 ? 5.832 -10.898 5.941 1 98.94 44 THR B O 1
ATOM 1737 N N . SER B 1 45 ? 6.344 -12.375 4.352 1 98.88 45 SER B N 1
ATOM 1738 C CA . SER B 1 45 ? 4.973 -12.883 4.281 1 98.88 45 SER B CA 1
ATOM 1739 C C . SER B 1 45 ? 4.945 -14.383 4.02 1 98.88 45 SER B C 1
ATOM 1741 O O . SER B 1 45 ? 5.895 -14.938 3.461 1 98.88 45 SER B O 1
ATOM 1743 N N . ILE B 1 46 ? 3.764 -14.977 4.418 1 98.75 46 ILE B N 1
ATOM 1744 C CA . ILE B 1 46 ? 3.58 -16.406 4.148 1 98.75 46 ILE B CA 1
ATOM 1745 C C . ILE B 1 46 ? 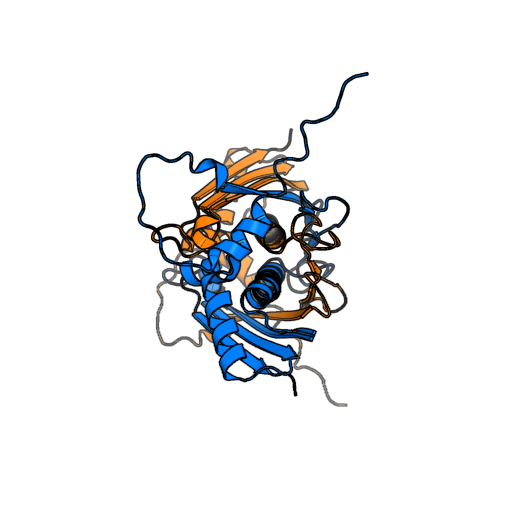2.096 -16.703 3.941 1 98.75 46 ILE B C 1
ATOM 1747 O O . ILE B 1 46 ? 1.242 -16.141 4.633 1 98.75 46 ILE B O 1
ATOM 1751 N N . SER B 1 47 ? 1.819 -17.469 2.998 1 98.62 47 SER B N 1
ATOM 1752 C CA . SER B 1 47 ? 0.531 -18.125 2.814 1 98.62 47 SER B CA 1
ATOM 1753 C C . SER B 1 47 ? 0.68 -19.641 2.824 1 98.62 47 SER B C 1
ATOM 1755 O O . SER B 1 47 ? 1.205 -20.234 1.875 1 98.62 47 SER B O 1
ATOM 1757 N N . GLU B 1 48 ? 0.162 -20.25 3.848 1 97.38 48 GLU B N 1
ATOM 1758 C CA . GLU B 1 48 ? 0.254 -21.703 3.973 1 97.38 48 GLU B CA 1
ATOM 1759 C C . GLU B 1 48 ? -0.803 -22.391 3.119 1 97.38 48 GLU B C 1
ATOM 1761 O O . GLU B 1 48 ? -0.605 -23.531 2.676 1 97.38 48 GLU B O 1
ATOM 1766 N N . GLU B 1 49 ? -1.904 -21.75 3.012 1 93 49 GLU B N 1
ATOM 1767 C CA . GLU B 1 49 ? -2.982 -22.297 2.189 1 93 49 GLU B CA 1
ATOM 1768 C C . GLU B 1 49 ? -3.961 -21.203 1.774 1 93 49 GLU B C 1
ATOM 1770 O O . GLU B 1 49 ? -4.203 -20.25 2.529 1 93 49 GLU B O 1
ATOM 1775 N N . GLY B 1 50 ? -4.484 -21.406 0.599 1 94.62 50 GLY B N 1
ATOM 1776 C CA . GLY B 1 50 ? -5.543 -20.516 0.154 1 94.62 50 GLY B CA 1
ATOM 1777 C C . GLY B 1 50 ? -5.09 -19.078 0.02 1 94.62 50 GLY B C 1
ATOM 1778 O O . GLY B 1 50 ? -3.965 -18.812 -0.41 1 94.62 50 GLY B O 1
ATOM 1779 N N . SER B 1 51 ? -6.023 -18.156 0.35 1 96.88 51 SER B N 1
ATOM 1780 C CA . SER B 1 51 ? -5.762 -16.734 0.113 1 96.88 51 SER B CA 1
ATOM 1781 C C . SER B 1 51 ? -5.316 -16.031 1.392 1 96.88 51 SER B C 1
ATOM 1783 O O . SER B 1 51 ? -4.988 -14.844 1.373 1 96.88 51 SER B O 1
ATOM 1785 N N . LEU B 1 52 ? -5.277 -16.812 2.475 1 98.12 52 LEU B N 1
ATOM 1786 C CA . LEU B 1 52 ? -4.836 -16.203 3.723 1 98.12 52 LEU B CA 1
ATOM 1787 C C . LEU B 1 52 ? -3.334 -15.93 3.691 1 98.12 52 LEU B C 1
ATOM 1789 O O . LEU B 1 52 ? -2.545 -16.828 3.377 1 98.12 52 LEU B O 1
ATOM 1793 N N . VAL B 1 53 ? -2.953 -14.711 3.971 1 98.81 53 VAL B N 1
ATOM 1794 C CA . VAL B 1 53 ? -1.556 -14.297 4.027 1 98.81 53 VAL B CA 1
ATOM 1795 C C . VAL B 1 53 ? -1.271 -13.625 5.371 1 98.81 53 VAL B C 1
ATOM 1797 O O . VAL B 1 53 ? -2.068 -12.82 5.852 1 98.81 53 VAL B O 1
ATOM 1800 N N . VAL B 1 54 ? -0.177 -14 5.949 1 98.75 54 VAL B N 1
ATOM 1801 C CA . VAL B 1 54 ? 0.302 -13.336 7.156 1 98.75 54 VAL B CA 1
ATOM 1802 C C . VAL B 1 54 ? 1.651 -12.68 6.883 1 98.75 54 VAL B C 1
ATOM 1804 O O . VAL B 1 54 ? 2.596 -13.336 6.445 1 98.75 54 VAL B O 1
ATOM 1807 N N . SER B 1 55 ? 1.72 -11.383 7.156 1 98.81 55 SER B N 1
ATOM 1808 C CA . SER B 1 55 ? 2.965 -10.641 6.977 1 98.81 55 SER B CA 1
ATOM 1809 C C . SER B 1 55 ? 3.508 -10.141 8.312 1 98.81 55 SER B C 1
ATOM 1811 O O . SER B 1 55 ? 2.756 -9.992 9.273 1 98.81 55 SER B O 1
ATOM 1813 N N . THR B 1 56 ? 4.785 -9.953 8.305 1 98.69 56 THR B N 1
ATOM 1814 C CA . THR B 1 56 ? 5.492 -9.398 9.453 1 98.69 56 THR B CA 1
ATOM 1815 C C . THR B 1 56 ? 6.387 -8.234 9.031 1 98.69 56 THR B C 1
ATOM 1817 O O . THR B 1 56 ? 7.129 -8.336 8.047 1 98.69 56 THR B O 1
ATOM 1820 N N . ALA B 1 57 ? 6.277 -7.18 9.82 1 98.62 57 ALA B N 1
ATOM 1821 C CA . ALA B 1 57 ? 7.078 -5.992 9.531 1 98.62 57 ALA B CA 1
ATOM 1822 C C . ALA B 1 57 ? 8.383 -6.004 10.336 1 98.62 57 ALA B C 1
ATOM 1824 O O . ALA B 1 57 ? 8.406 -6.449 11.484 1 98.62 57 ALA B O 1
ATOM 1825 N N . GLY B 1 58 ? 9.43 -5.457 9.789 1 97.81 58 GLY B N 1
ATOM 1826 C CA . GLY B 1 58 ? 10.719 -5.387 10.461 1 97.81 58 GLY B CA 1
ATOM 1827 C C . GLY B 1 58 ? 10.68 -4.555 11.734 1 97.81 58 GLY B C 1
ATOM 1828 O O . GLY B 1 58 ? 11.328 -4.895 12.719 1 97.81 58 GLY B O 1
ATOM 1829 N N . THR B 1 59 ? 9.945 -3.48 11.805 1 96.12 59 THR B N 1
ATOM 1830 C CA . THR B 1 59 ? 9.938 -2.543 12.922 1 96.12 59 THR B CA 1
ATOM 1831 C C . THR B 1 59 ? 9.078 -3.072 14.07 1 96.12 59 THR B C 1
ATOM 1833 O O . THR B 1 59 ? 9.219 -2.637 15.211 1 96.12 59 THR B O 1
ATOM 1836 N N . CYS B 1 60 ? 8.164 -3.939 13.703 1 95.62 60 CYS B N 1
ATOM 1837 C CA . CYS B 1 60 ? 7.23 -4.449 14.703 1 95.62 60 CYS B CA 1
ATOM 1838 C C . CYS B 1 60 ? 6.93 -5.926 14.461 1 95.62 60 CYS B C 1
ATOM 1840 O O . CYS B 1 60 ? 5.809 -6.285 14.102 1 95.62 60 CYS B O 1
ATOM 1842 N N . PRO B 1 61 ? 7.852 -6.801 14.742 1 95.38 61 PRO B N 1
ATOM 1843 C CA . PRO B 1 61 ? 7.742 -8.211 14.352 1 95.38 61 PRO B CA 1
ATOM 1844 C C . PRO B 1 61 ? 6.703 -8.969 15.172 1 95.38 61 PRO B C 1
ATOM 1846 O O . PRO B 1 61 ? 6.297 -10.07 14.789 1 95.38 61 PRO B O 1
ATOM 1849 N N . SER B 1 62 ? 6.285 -8.445 16.234 1 94.5 62 SER B N 1
ATOM 1850 C CA . SER B 1 62 ? 5.348 -9.148 17.094 1 94.5 62 SER B CA 1
ATOM 1851 C C . SER B 1 62 ? 3.912 -8.984 16.609 1 94.5 62 SER B C 1
ATOM 1853 O O . SER B 1 62 ? 3.01 -9.68 17.078 1 94.5 62 SER B O 1
ATOM 1855 N N . VAL B 1 63 ? 3.682 -8.07 15.703 1 95.19 63 VAL B N 1
ATOM 1856 C CA . VAL B 1 63 ? 2.336 -7.797 15.203 1 95.19 63 VAL B CA 1
ATOM 1857 C C . VAL B 1 63 ? 2.146 -8.453 13.836 1 95.19 63 VAL B C 1
ATOM 1859 O O . VAL B 1 63 ? 2.891 -8.164 12.898 1 95.19 63 VAL B O 1
ATOM 1862 N N . ALA B 1 64 ? 1.136 -9.281 13.758 1 97.19 64 ALA B N 1
ATOM 1863 C CA . ALA B 1 64 ? 0.805 -9.93 12.492 1 97.19 64 ALA B CA 1
ATOM 1864 C C . ALA B 1 64 ? -0.068 -9.023 11.625 1 97.19 64 ALA B C 1
ATOM 1866 O O . ALA B 1 64 ? -0.982 -8.367 12.125 1 97.19 64 ALA B O 1
ATOM 1867 N N . ILE B 1 65 ? 0.27 -8.984 10.383 1 98.31 65 ILE B N 1
ATOM 1868 C CA . ILE B 1 65 ? -0.557 -8.336 9.367 1 98.31 65 ILE B CA 1
ATOM 1869 C C . ILE B 1 65 ? -1.291 -9.398 8.547 1 98.31 65 ILE B C 1
ATOM 1871 O O . ILE B 1 65 ? -0.693 -10.055 7.691 1 98.31 65 ILE B O 1
ATOM 1875 N N . ASN B 1 66 ? -2.582 -9.5 8.742 1 97.88 66 ASN B N 1
ATOM 1876 C CA . ASN B 1 66 ? -3.371 -10.516 8.055 1 97.88 66 ASN B CA 1
ATOM 1877 C C . ASN B 1 66 ? -4.059 -9.945 6.816 1 97.88 66 ASN B C 1
ATOM 1879 O O . ASN B 1 66 ? -4.543 -8.812 6.836 1 97.88 66 ASN B O 1
ATOM 1883 N N . MET B 1 67 ? -4.078 -10.734 5.836 1 98.62 67 MET B N 1
ATOM 1884 C CA . MET B 1 67 ? -4.836 -10.438 4.621 1 98.62 67 MET B CA 1
ATOM 1885 C C . MET B 1 67 ? -5.57 -11.672 4.117 1 98.62 67 MET B C 1
ATOM 1887 O O . MET B 1 67 ? -5.133 -12.805 4.359 1 98.62 67 MET B O 1
ATOM 1891 N N . ASP B 1 68 ? -6.68 -11.43 3.439 1 98.56 68 ASP B N 1
ATOM 1892 C CA . ASP B 1 68 ? -7.453 -12.523 2.855 1 98.56 68 ASP B CA 1
ATOM 1893 C C . ASP B 1 68 ? -8.406 -12.008 1.78 1 98.56 68 ASP B C 1
ATOM 1895 O O . ASP B 1 68 ? -8.469 -10.805 1.526 1 98.56 68 ASP B O 1
ATOM 1899 N N . GLU B 1 69 ? -9.039 -12.93 1.169 1 97.94 69 GLU B N 1
ATOM 1900 C CA . GLU B 1 69 ? -10.102 -12.594 0.233 1 97.94 69 GLU B CA 1
ATOM 1901 C C . GLU B 1 69 ? -11.469 -12.977 0.797 1 97.94 69 GLU B C 1
ATOM 1903 O O . GLU B 1 69 ? -11.57 -13.859 1.651 1 97.94 69 GLU B O 1
ATOM 1908 N N . PRO B 1 70 ? -12.5 -12.234 0.319 1 96.81 70 PRO B N 1
ATOM 1909 C CA . PRO B 1 70 ? -13.852 -12.625 0.708 1 96.81 70 PRO B CA 1
ATOM 1910 C C . PRO B 1 70 ? -14.195 -14.055 0.289 1 96.81 70 PRO B C 1
ATOM 1912 O O . PRO B 1 70 ? -13.594 -14.594 -0.643 1 96.81 70 PRO B O 1
ATOM 1915 N N . ILE B 1 71 ? -15.195 -14.609 0.914 1 95.75 71 ILE B N 1
ATOM 1916 C CA . ILE B 1 71 ? -15.656 -15.953 0.608 1 95.75 71 ILE B CA 1
ATOM 1917 C C . ILE B 1 71 ? -16.094 -16.031 -0.852 1 95.75 71 ILE B C 1
ATOM 1919 O O . ILE B 1 71 ? -15.836 -17.031 -1.534 1 95.75 71 ILE B O 1
ATOM 1923 N N . THR B 1 72 ? -16.703 -14.977 -1.331 1 93.5 72 THR B N 1
ATOM 1924 C CA . THR B 1 72 ? -17.234 -14.93 -2.693 1 93.5 72 THR B CA 1
ATOM 1925 C C . THR B 1 72 ? -16.094 -15.023 -3.711 1 93.5 72 THR B C 1
ATOM 1927 O O . THR B 1 72 ? -16.328 -15.352 -4.879 1 93.5 72 THR B O 1
ATOM 1930 N N . LEU B 1 73 ? -14.891 -14.828 -3.285 1 92.38 73 LEU B N 1
ATOM 1931 C CA . LEU B 1 73 ? -13.742 -14.883 -4.18 1 92.38 73 LEU B CA 1
ATOM 1932 C C . LEU B 1 73 ? -12.852 -16.078 -3.846 1 92.38 73 LEU B C 1
ATOM 1934 O O . LEU B 1 73 ? -11.703 -16.141 -4.285 1 92.38 73 LEU B O 1
ATOM 1938 N N . GLY B 1 74 ? -13.375 -16.875 -2.98 1 93.62 74 GLY B N 1
ATOM 1939 C CA . GLY B 1 74 ? -12.672 -18.109 -2.68 1 93.62 74 GLY B CA 1
ATOM 1940 C C . GLY B 1 74 ? -11.836 -18.031 -1.417 1 93.62 74 GLY B C 1
ATOM 1941 O O . GLY B 1 74 ? -11.102 -18.969 -1.091 1 93.62 74 GLY B O 1
ATOM 1942 N N . GLY B 1 75 ? -11.914 -16.938 -0.724 1 96.94 75 GLY B N 1
ATOM 1943 C CA . GLY B 1 75 ? -11.172 -16.812 0.52 1 96.94 75 GLY B CA 1
ATOM 1944 C C . GLY B 1 75 ? -11.977 -17.203 1.742 1 96.94 75 GLY B C 1
ATOM 1945 O O . GLY B 1 75 ? -12.977 -17.922 1.631 1 96.94 75 GLY B O 1
ATOM 1946 N N . THR B 1 76 ? -11.422 -16.812 2.941 1 96.75 76 THR B N 1
ATOM 1947 C CA . THR B 1 76 ? -12.07 -17.188 4.199 1 96.75 76 THR B CA 1
ATOM 1948 C C . THR B 1 76 ? -12.453 -15.93 4.988 1 96.75 76 THR B C 1
ATOM 1950 O O . THR B 1 76 ? -12.883 -16.031 6.141 1 96.75 76 THR B O 1
ATOM 1953 N N . ASN B 1 77 ? -12.242 -14.805 4.445 1 96.44 77 ASN B N 1
ATOM 1954 C CA . ASN B 1 77 ? -12.656 -13.531 5.023 1 96.44 77 ASN B CA 1
ATOM 1955 C C . ASN B 1 77 ? -12.016 -13.305 6.391 1 96.44 77 ASN B C 1
ATOM 1957 O O . ASN B 1 77 ? -12.656 -12.781 7.301 1 96.44 77 ASN B O 1
ATOM 1961 N N . GLN B 1 78 ? -10.773 -13.609 6.559 1 96.81 78 GLN B N 1
ATOM 1962 C CA . GLN B 1 78 ? -10.086 -13.508 7.844 1 96.81 78 GLN B CA 1
ATOM 1963 C C . GLN B 1 78 ? -9.227 -12.25 7.906 1 96.81 78 GLN B C 1
ATOM 1965 O O . GLN B 1 78 ? -8.492 -12.039 8.875 1 96.81 78 GLN B O 1
ATOM 1970 N N . GLY B 1 79 ? -9.312 -11.422 6.949 1 97.75 79 GLY B N 1
ATOM 1971 C CA . GLY B 1 79 ? -8.594 -10.156 6.879 1 97.75 79 GLY B CA 1
ATOM 1972 C C . GLY B 1 79 ? -8.984 -9.312 5.68 1 97.75 79 GLY B C 1
ATOM 1973 O O . GLY B 1 79 ? -9.719 -9.773 4.805 1 97.75 79 GLY B O 1
ATOM 1974 N N . PRO B 1 80 ? -8.539 -8.047 5.703 1 98.56 80 PRO B N 1
ATOM 1975 C CA . PRO B 1 80 ? -8.766 -7.223 4.512 1 98.56 80 PRO B CA 1
ATOM 1976 C C . PRO B 1 80 ? -8.102 -7.801 3.264 1 98.56 80 PRO B C 1
ATOM 1978 O O . PRO B 1 80 ? -7.164 -8.586 3.365 1 98.56 80 PRO B O 1
ATOM 1981 N N . THR B 1 81 ? -8.656 -7.418 2.121 1 98.69 81 THR B N 1
ATOM 1982 C CA . THR B 1 81 ? -7.957 -7.738 0.882 1 98.69 81 THR B CA 1
ATOM 1983 C C . THR B 1 81 ? -6.672 -6.922 0.759 1 98.69 81 THR B C 1
ATOM 1985 O O . THR B 1 81 ? -6.543 -5.863 1.372 1 98.69 81 THR B O 1
ATOM 1988 N N . PRO B 1 82 ? -5.715 -7.414 -0.04 1 98.81 82 PRO B N 1
ATOM 1989 C CA . PRO B 1 82 ? -4.5 -6.621 -0.246 1 98.81 82 PRO B CA 1
ATOM 1990 C C . PRO B 1 82 ? -4.797 -5.23 -0.802 1 98.81 82 PRO B C 1
ATOM 1992 O O . PRO B 1 82 ? -4.09 -4.27 -0.478 1 98.81 82 PRO B O 1
ATOM 1995 N N . LEU B 1 83 ? -5.828 -5.047 -1.627 1 98.88 83 LEU B N 1
ATOM 1996 C CA . LEU B 1 83 ? -6.188 -3.746 -2.178 1 98.88 83 LEU B CA 1
ATOM 1997 C C . LEU B 1 83 ? -6.727 -2.826 -1.086 1 98.88 83 LEU B C 1
ATOM 1999 O O . LEU B 1 83 ? -6.41 -1.634 -1.061 1 98.88 83 LEU B O 1
ATOM 2003 N N . GLU B 1 84 ? -7.52 -3.387 -0.208 1 98.88 84 GLU B N 1
ATOM 2004 C CA . GLU B 1 84 ? -7.961 -2.598 0.938 1 98.88 84 GLU B CA 1
ATOM 2005 C C . GLU B 1 84 ? -6.789 -2.232 1.843 1 98.88 84 GLU B C 1
ATOM 2007 O O . GLU B 1 84 ? -6.742 -1.13 2.395 1 98.88 84 GLU B O 1
ATOM 2012 N N . LEU B 1 85 ? -5.883 -3.145 2.016 1 98.94 85 LEU B N 1
ATOM 2013 C CA . LEU B 1 85 ? -4.699 -2.85 2.818 1 98.94 85 LEU B CA 1
ATOM 2014 C C . LEU B 1 85 ? -3.879 -1.732 2.188 1 98.94 85 LEU B C 1
ATOM 2016 O O . LEU B 1 85 ? -3.301 -0.904 2.895 1 98.94 85 LEU B O 1
ATOM 2020 N N . SER B 1 86 ? -3.783 -1.722 0.871 1 98.94 86 SER B N 1
ATOM 2021 C CA . SER B 1 86 ? -3.109 -0.642 0.159 1 98.94 86 SER B CA 1
ATOM 2022 C C . SER B 1 86 ? -3.756 0.706 0.457 1 98.94 86 SER B C 1
ATOM 2024 O O . SER B 1 86 ? -3.062 1.696 0.693 1 98.94 86 SER B O 1
ATOM 2026 N N . LEU B 1 87 ? -5.035 0.738 0.448 1 98.94 87 LEU B N 1
ATOM 2027 C CA . LEU B 1 87 ? -5.762 1.962 0.771 1 98.94 87 LEU B CA 1
ATOM 2028 C C . LEU B 1 87 ? -5.559 2.342 2.234 1 98.94 87 LEU B C 1
ATOM 2030 O O . LEU B 1 87 ? -5.449 3.525 2.562 1 98.94 87 LEU B O 1
ATOM 2034 N N . ALA B 1 88 ? -5.543 1.338 3.092 1 98.94 88 ALA B N 1
ATOM 2035 C CA . ALA B 1 88 ? -5.262 1.617 4.5 1 98.94 88 ALA B CA 1
ATOM 2036 C C . ALA B 1 88 ? -3.883 2.246 4.668 1 98.94 88 ALA B C 1
ATOM 2038 O O . ALA B 1 88 ? -3.713 3.189 5.445 1 98.94 88 ALA B O 1
ATOM 2039 N N . SER B 1 89 ? -2.916 1.67 3.973 1 98.94 89 SER B N 1
ATOM 2040 C CA . SER B 1 89 ? -1.572 2.24 3.98 1 98.94 89 SER B CA 1
ATOM 2041 C C . SER B 1 89 ? -1.589 3.701 3.545 1 98.94 89 SER B C 1
ATOM 2043 O O . SER B 1 89 ? -0.961 4.551 4.18 1 98.94 89 SER B O 1
ATOM 2045 N N . LEU B 1 90 ? -2.316 4.02 2.508 1 98.94 90 LEU B N 1
ATOM 2046 C CA . LEU B 1 90 ? -2.467 5.383 2.016 1 98.94 90 LEU B CA 1
ATOM 2047 C C . LEU B 1 90 ? -3.086 6.281 3.082 1 98.94 90 LEU B C 1
ATOM 2049 O O . LEU B 1 90 ? -2.549 7.348 3.391 1 98.94 90 LEU B O 1
ATOM 2053 N N . SER B 1 91 ? -4.129 5.816 3.645 1 98.88 91 SER B N 1
ATOM 2054 C CA . SER B 1 91 ? -4.832 6.586 4.664 1 98.88 91 SER B CA 1
ATOM 2055 C C . SER B 1 91 ? -3.936 6.852 5.871 1 98.88 91 SER B C 1
ATOM 2057 O O . SER B 1 91 ? -3.846 7.988 6.344 1 98.88 91 SER B O 1
ATOM 2059 N N . GLY B 1 92 ? -3.312 5.793 6.312 1 98.88 92 GLY B N 1
ATOM 2060 C CA . GLY B 1 92 ? -2.418 5.934 7.449 1 98.88 92 GLY B CA 1
ATOM 2061 C C . GLY B 1 92 ? -1.249 6.859 7.18 1 98.88 92 GLY B C 1
ATOM 2062 O O . GLY B 1 92 ? -0.876 7.664 8.031 1 98.88 92 GLY B O 1
ATOM 2063 N N . CYS B 1 93 ? -0.679 6.754 6.031 1 98.88 93 CYS B N 1
ATOM 2064 C CA . CYS B 1 93 ? 0.446 7.605 5.656 1 98.88 93 CYS B CA 1
ATOM 2065 C C . CYS B 1 93 ? 0.034 9.07 5.625 1 98.88 93 CYS B C 1
ATOM 2067 O O . CYS B 1 93 ? 0.78 9.938 6.082 1 9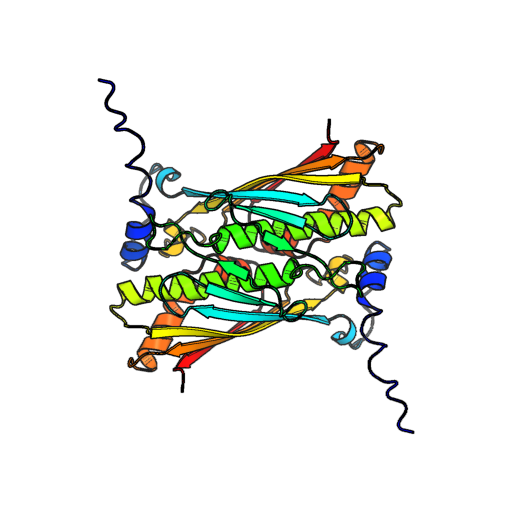8.88 93 CYS B O 1
ATOM 2069 N N . GLU B 1 94 ? -1.137 9.367 5.051 1 98.88 94 GLU B N 1
ATOM 2070 C CA . GLU B 1 94 ? -1.646 10.734 5.039 1 98.88 94 GLU B CA 1
ATOM 2071 C C . GLU B 1 94 ? -1.846 11.266 6.457 1 98.88 94 GLU B C 1
ATOM 2073 O O . GLU B 1 94 ? -1.439 12.383 6.77 1 98.88 94 GLU B O 1
ATOM 2078 N N . ILE B 1 95 ? -2.402 10.469 7.281 1 98.88 95 ILE B N 1
ATOM 2079 C CA . ILE B 1 95 ? -2.721 10.883 8.641 1 98.88 95 ILE B CA 1
ATOM 2080 C C . ILE B 1 95 ? -1.43 11.125 9.422 1 98.88 95 ILE B C 1
ATOM 2082 O O . ILE B 1 95 ? -1.277 12.156 10.086 1 98.88 95 ILE B O 1
ATOM 2086 N N . ILE B 1 96 ? -0.512 10.219 9.305 1 98.75 96 ILE B N 1
ATOM 2087 C CA . ILE B 1 96 ? 0.733 10.344 10.055 1 98.75 96 ILE B CA 1
ATOM 2088 C C . ILE B 1 96 ? 1.547 11.516 9.516 1 98.75 96 ILE B C 1
ATOM 2090 O O . ILE B 1 96 ? 2.133 12.281 10.281 1 98.75 96 ILE B O 1
ATOM 2094 N N . THR B 1 97 ? 1.6 11.656 8.203 1 98.5 97 THR B N 1
ATOM 2095 C CA . THR B 1 97 ? 2.258 12.812 7.605 1 98.5 97 THR B CA 1
ATOM 2096 C C . THR B 1 97 ? 1.613 14.109 8.086 1 98.5 97 THR B C 1
ATOM 2098 O O . THR B 1 97 ? 2.305 15.102 8.32 1 98.5 97 THR B O 1
ATOM 2101 N N . ALA B 1 98 ? 0.309 14.109 8.234 1 98.69 98 ALA B N 1
ATOM 2102 C CA . ALA B 1 98 ? -0.39 15.281 8.742 1 98.69 98 ALA B CA 1
ATOM 2103 C C . ALA B 1 98 ? 0.08 15.633 10.156 1 98.69 98 ALA B C 1
ATOM 2105 O O . ALA B 1 98 ? 0.289 16.812 10.469 1 98.69 98 ALA B O 1
ATOM 2106 N N . ARG B 1 99 ? 0.218 14.633 10.945 1 97.75 99 ARG B N 1
ATOM 2107 C CA . ARG B 1 99 ? 0.683 14.859 12.305 1 97.75 99 ARG B CA 1
ATOM 2108 C C . ARG B 1 99 ? 2.074 15.484 12.312 1 97.75 99 ARG B C 1
ATOM 2110 O O . ARG B 1 99 ? 2.33 16.438 13.062 1 97.75 99 ARG B O 1
ATOM 2117 N N . TYR B 1 100 ? 2.893 14.969 11.484 1 96.69 100 TYR B N 1
ATOM 2118 C CA . TYR B 1 100 ? 4.242 15.516 11.406 1 96.69 100 TYR B CA 1
ATOM 2119 C C . TYR B 1 100 ? 4.23 16.938 10.867 1 96.69 100 TYR B C 1
ATOM 2121 O O . TYR B 1 100 ? 4.887 17.828 11.422 1 96.69 100 TYR B O 1
ATOM 2129 N N . ALA B 1 101 ? 3.521 17.172 9.805 1 97.38 101 ALA B N 1
ATOM 2130 C CA . ALA B 1 101 ? 3.434 18.5 9.211 1 97.38 101 ALA B CA 1
ATOM 2131 C C . ALA B 1 101 ? 2.871 19.5 10.203 1 97.38 101 ALA B C 1
ATOM 2133 O O . ALA B 1 101 ? 3.334 20.641 10.266 1 97.38 101 ALA B O 1
ATOM 2134 N N . ALA B 1 102 ? 1.919 19.094 10.969 1 97.56 102 ALA B N 1
ATOM 2135 C CA . ALA B 1 102 ? 1.281 19.969 11.945 1 97.56 102 ALA B CA 1
ATOM 2136 C C . ALA B 1 102 ? 2.283 20.453 12.992 1 97.56 102 ALA B C 1
ATOM 2138 O O . ALA B 1 102 ? 2.221 21.594 13.445 1 97.56 102 ALA B O 1
ATOM 2139 N N . ARG B 1 103 ? 3.123 19.594 13.352 1 94.94 103 ARG B N 1
ATOM 2140 C CA . ARG B 1 103 ? 4.164 19.984 14.297 1 94.94 103 ARG B CA 1
ATOM 2141 C C . ARG B 1 103 ? 5.016 21.109 13.75 1 94.94 103 ARG B C 1
ATOM 2143 O O . ARG B 1 103 ? 5.262 22.109 14.438 1 94.94 103 ARG B O 1
ATOM 2150 N N . GLY B 1 104 ? 5.383 21 12.523 1 94.5 104 GLY B N 1
ATOM 2151 C CA . GLY B 1 104 ? 6.16 22.047 11.883 1 94.5 104 GLY B CA 1
ATOM 2152 C C . GLY B 1 104 ? 5.398 23.344 11.75 1 94.5 104 GLY B C 1
ATOM 2153 O O . GLY B 1 104 ? 5.996 24.422 11.773 1 94.5 104 GLY B O 1
ATOM 2154 N N . MET B 1 105 ? 4.137 23.234 11.656 1 96.75 105 MET B N 1
ATOM 2155 C CA . MET B 1 105 ? 3.262 24.406 11.484 1 96.75 105 MET B CA 1
ATOM 2156 C C . MET B 1 105 ? 2.855 24.969 12.836 1 96.75 105 MET B C 1
ATOM 2158 O O . MET B 1 105 ? 2.15 25.984 12.898 1 96.75 105 MET B O 1
ATOM 2162 N N . LYS B 1 106 ? 3.262 24.266 13.922 1 97.19 106 LYS B N 1
ATOM 2163 C CA . LYS B 1 106 ? 2.785 24.609 15.258 1 97.19 106 LYS B CA 1
ATOM 2164 C C . LYS B 1 106 ? 1.261 24.641 15.312 1 97.19 106 LYS B C 1
ATOM 2166 O O . LYS B 1 106 ? 0.668 25.562 15.852 1 97.19 106 LYS B O 1
ATOM 2171 N N . MET B 1 107 ? 0.706 23.719 14.648 1 96.88 107 MET B N 1
ATOM 2172 C CA . MET B 1 107 ? -0.741 23.531 14.586 1 96.88 107 MET B CA 1
ATOM 2173 C C . MET B 1 107 ? -1.188 22.406 15.523 1 96.88 107 MET B C 1
ATOM 2175 O O . MET B 1 107 ? -0.636 21.312 15.484 1 96.88 107 MET B O 1
ATOM 2179 N N . GLN B 1 108 ? -2.15 22.719 16.344 1 96.19 108 GLN B N 1
ATOM 2180 C CA . GLN B 1 108 ? -2.66 21.703 17.25 1 96.19 108 GLN B CA 1
ATOM 2181 C C . GLN B 1 108 ? -3.801 20.906 16.609 1 96.19 108 GLN B C 1
ATOM 2183 O O . GLN B 1 108 ? -4.785 21.5 16.156 1 96.19 108 GLN B O 1
ATOM 2188 N N . ILE B 1 109 ? -3.637 19.609 16.562 1 97.38 109 ILE B N 1
ATOM 2189 C CA . ILE B 1 109 ? -4.664 18.688 16.078 1 97.38 109 ILE B CA 1
ATOM 2190 C C . ILE B 1 109 ? -5.066 17.719 17.188 1 97.38 109 ILE B C 1
ATOM 2192 O O . ILE B 1 109 ? -4.207 17.078 17.797 1 97.38 109 ILE B O 1
ATOM 2196 N N . LYS B 1 110 ? -6.305 17.719 17.516 1 97.38 110 LYS B N 1
ATOM 2197 C CA . LYS B 1 110 ? -6.789 16.75 18.5 1 97.38 110 LYS B CA 1
ATOM 2198 C C . LYS B 1 110 ? -6.91 15.359 17.891 1 97.38 110 LYS B C 1
ATOM 2200 O O . LYS B 1 110 ? -6.168 14.453 18.266 1 97.38 110 LYS B O 1
ATOM 2205 N N . SER B 1 111 ? -7.785 15.234 16.891 1 98.5 111 SER B N 1
ATOM 2206 C CA . SER B 1 111 ? -7.918 13.977 16.172 1 98.5 111 SER B CA 1
ATOM 2207 C C . SER B 1 111 ? -8.016 14.203 14.672 1 98.5 111 SER B C 1
ATOM 2209 O O . SER B 1 111 ? -8.328 15.312 14.227 1 98.5 111 SER B O 1
ATOM 2211 N N . ILE B 1 112 ? -7.66 13.219 13.945 1 98.75 112 ILE B N 1
ATOM 2212 C CA . ILE B 1 112 ? -7.816 13.227 12.5 1 98.75 112 ILE B CA 1
ATOM 2213 C C . ILE B 1 112 ? -8.414 11.898 12.039 1 98.75 112 ILE B C 1
ATOM 2215 O O . ILE B 1 112 ? -7.969 10.828 12.469 1 98.75 112 ILE B O 1
ATOM 2219 N N . SER B 1 113 ? -9.383 11.977 11.141 1 98.81 113 SER B N 1
ATOM 2220 C CA . SER B 1 113 ? -10.039 10.781 10.609 1 98.81 113 SER B CA 1
ATOM 2221 C C . SER B 1 113 ? -10.148 10.836 9.094 1 98.81 113 SER B C 1
ATOM 2223 O O . SER B 1 113 ? -10.344 11.906 8.516 1 98.81 113 SER B O 1
ATOM 2225 N N . CYS B 1 114 ? -9.938 9.719 8.492 1 98.94 114 CYS B N 1
ATOM 2226 C CA . CYS B 1 114 ? -10.422 9.484 7.137 1 98.94 114 CYS B CA 1
ATOM 2227 C C . CYS B 1 114 ? -11.797 8.828 7.152 1 98.94 114 CYS B C 1
ATOM 2229 O O . CYS B 1 114 ? -11.906 7.613 7.348 1 98.94 114 CYS B O 1
ATOM 2231 N N . THR B 1 115 ? -12.805 9.586 6.91 1 98.81 115 THR B N 1
ATOM 2232 C CA . THR B 1 115 ? -14.172 9.109 7.094 1 98.81 115 THR B CA 1
ATOM 2233 C C . THR B 1 115 ? -14.656 8.359 5.852 1 98.81 115 THR B C 1
ATOM 2235 O O . THR B 1 115 ? -15.656 7.648 5.898 1 98.81 115 THR B O 1
ATOM 2238 N N . LYS B 1 116 ? -13.984 8.633 4.801 1 98.5 116 LYS B N 1
ATOM 2239 C CA . LYS B 1 116 ? -14.258 7.945 3.539 1 98.5 116 LYS B CA 1
ATOM 2240 C C . LYS B 1 116 ? -12.984 7.785 2.717 1 98.5 116 LYS B C 1
ATOM 2242 O O . LYS B 1 116 ? -12.219 8.742 2.545 1 98.5 116 LYS B O 1
ATOM 2247 N N . MET B 1 117 ? -12.75 6.586 2.281 1 98.88 117 MET B N 1
ATOM 2248 C CA . MET B 1 117 ? -11.781 6.316 1.224 1 98.88 117 MET B CA 1
ATOM 2249 C C . MET B 1 117 ? -12.258 5.188 0.321 1 98.88 117 MET B C 1
ATOM 2251 O O . MET B 1 117 ? -12.492 4.07 0.788 1 98.88 117 MET B O 1
ATOM 2255 N N . SER B 1 118 ? -12.391 5.527 -0.942 1 98.88 118 SER B N 1
ATOM 2256 C CA . SER B 1 118 ? -12.891 4.582 -1.935 1 98.88 118 SER B CA 1
ATOM 2257 C C . SER B 1 118 ? -11.961 4.512 -3.145 1 98.88 118 SER B C 1
ATOM 2259 O O . SER B 1 118 ? -11.734 5.516 -3.82 1 98.88 118 SER B O 1
ATOM 2261 N N . GLY B 1 119 ? -11.414 3.336 -3.414 1 98.88 119 GLY B N 1
ATOM 2262 C CA . GLY B 1 119 ? -10.617 3.094 -4.602 1 98.88 119 GLY B CA 1
ATOM 2263 C C . GLY B 1 119 ? -11.352 2.301 -5.668 1 98.88 119 GLY B C 1
ATOM 2264 O O . GLY B 1 119 ? -12.078 1.355 -5.352 1 98.88 119 GLY B O 1
ATOM 2265 N N . VAL B 1 120 ? -11.156 2.713 -6.879 1 98.69 120 VAL B N 1
ATOM 2266 C CA . VAL B 1 120 ? -11.836 2.051 -7.988 1 98.69 120 VAL B CA 1
ATOM 2267 C C . VAL B 1 120 ? -10.805 1.43 -8.93 1 98.69 120 VAL B C 1
ATOM 2269 O O . VAL B 1 120 ? -9.789 2.057 -9.25 1 98.69 120 VAL B O 1
ATOM 2272 N N . LEU B 1 121 ? -11.094 0.221 -9.289 1 97.69 121 LEU B N 1
ATOM 2273 C CA . LEU B 1 121 ? -10.25 -0.538 -10.203 1 97.69 121 LEU B CA 1
ATOM 2274 C C . LEU B 1 121 ? -11.078 -1.158 -11.32 1 97.69 121 LEU B C 1
ATOM 2276 O O . LEU B 1 121 ? -12.203 -1.608 -11.086 1 97.69 121 LEU B O 1
ATOM 2280 N N . ASP B 1 122 ? -10.523 -1.183 -12.578 1 97.44 122 ASP B N 1
ATOM 2281 C CA . ASP B 1 122 ? -11.117 -1.862 -13.727 1 97.44 122 ASP B CA 1
ATOM 2282 C C . ASP B 1 122 ? -10.516 -3.252 -13.914 1 97.44 122 ASP B C 1
ATOM 2284 O O . ASP B 1 122 ? -9.352 -3.385 -14.297 1 97.44 122 ASP B O 1
ATOM 2288 N N . VAL B 1 1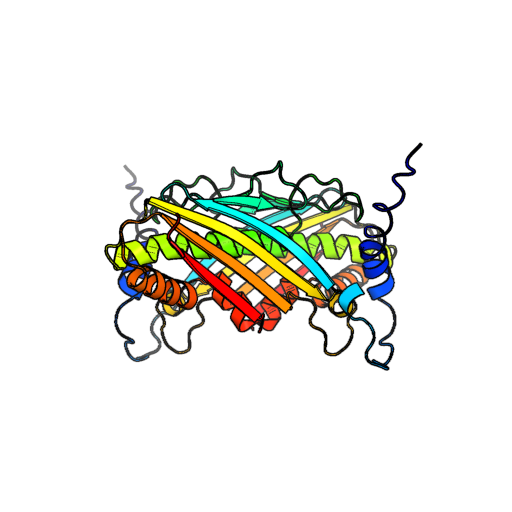23 ? -11.312 -4.301 -13.711 1 96.31 123 VAL B N 1
ATOM 2289 C CA . VAL B 1 123 ? -10.812 -5.668 -13.656 1 96.31 123 VAL B CA 1
ATOM 2290 C C . VAL B 1 123 ? -10.344 -6.105 -15.039 1 96.31 123 VAL B C 1
ATOM 2292 O O . VAL B 1 123 ? -9.617 -7.09 -15.18 1 96.31 123 VAL B O 1
ATOM 2295 N N . ARG B 1 124 ? -10.75 -5.41 -16.094 1 95.44 124 ARG B N 1
ATOM 2296 C CA . ARG B 1 124 ? -10.258 -5.723 -17.438 1 95.44 124 ARG B CA 1
ATOM 2297 C C . ARG B 1 124 ? -8.742 -5.57 -17.516 1 95.44 124 ARG B C 1
ATOM 2299 O O . ARG B 1 124 ? -8.078 -6.277 -18.281 1 95.44 124 ARG B O 1
ATOM 2306 N N . GLY B 1 125 ? -8.172 -4.664 -16.734 1 96.12 125 GLY B N 1
ATOM 2307 C CA . GLY B 1 125 ? -6.727 -4.484 -16.688 1 96.12 125 GLY B CA 1
ATOM 2308 C C . GLY B 1 125 ? -5.988 -5.707 -16.172 1 96.12 125 GLY B C 1
ATOM 2309 O O . GLY B 1 125 ? -4.914 -6.047 -16.672 1 96.12 125 GLY B O 1
ATOM 2310 N N . LEU B 1 126 ? -6.613 -6.355 -15.234 1 95.12 126 LEU B N 1
ATOM 2311 C CA . LEU B 1 126 ? -6.012 -7.559 -14.664 1 95.12 126 LEU B CA 1
ATOM 2312 C C . LEU B 1 126 ? -5.922 -8.664 -15.711 1 95.12 126 LEU B C 1
ATOM 2314 O O . LEU B 1 126 ? -5.043 -9.531 -15.625 1 95.12 126 LEU B O 1
ATOM 2318 N N . ARG B 1 127 ? -6.777 -8.555 -16.625 1 92.44 127 ARG B N 1
ATOM 2319 C CA . ARG B 1 127 ? -6.84 -9.562 -17.672 1 92.44 127 ARG B CA 1
ATOM 2320 C C . ARG B 1 127 ? -5.953 -9.188 -18.859 1 92.44 127 ARG B C 1
ATOM 2322 O O . ARG B 1 127 ? -5.914 -9.898 -19.859 1 92.44 127 ARG B O 1
ATOM 2329 N N . GLY B 1 128 ? -5.418 -8.023 -18.812 1 92.56 128 GLY B N 1
ATOM 2330 C CA . GLY B 1 128 ? -4.457 -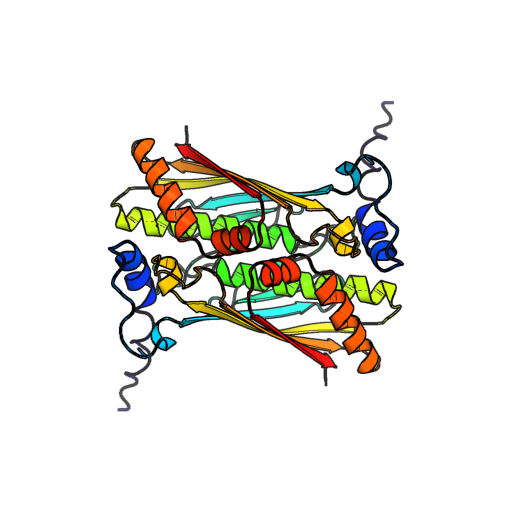7.633 -19.828 1 92.56 128 GLY B CA 1
ATOM 2331 C C . GLY B 1 128 ? -5.086 -6.883 -20.984 1 92.56 128 GLY B C 1
ATOM 2332 O O . GLY B 1 128 ? -4.504 -6.801 -22.062 1 92.56 128 GLY B O 1
ATOM 2333 N N . VAL B 1 129 ? -6.281 -6.438 -20.812 1 93 129 VAL B N 1
ATOM 2334 C CA . VAL B 1 129 ? -6.895 -5.641 -21.859 1 93 129 VAL B CA 1
ATOM 2335 C C . VAL B 1 129 ? -6.07 -4.383 -22.109 1 93 129 VAL B C 1
ATOM 2337 O O . VAL B 1 129 ? -5.758 -3.643 -21.172 1 93 129 VAL B O 1
ATOM 2340 N N . ALA B 1 130 ? -5.801 -4.195 -23.359 1 92.81 130 ALA B N 1
ATOM 2341 C CA . ALA B 1 130 ? -4.93 -3.088 -23.734 1 92.81 130 ALA B CA 1
ATOM 2342 C C . ALA B 1 130 ? -5.539 -1.745 -23.344 1 92.81 130 ALA B C 1
ATOM 2344 O O . ALA B 1 130 ? -6.738 -1.527 -23.531 1 92.81 130 ALA B O 1
ATOM 2345 N N . GLY B 1 131 ? -4.699 -0.916 -22.766 1 94 131 GLY B N 1
ATOM 2346 C CA . GLY B 1 131 ? -5.113 0.442 -22.453 1 94 131 GLY B CA 1
ATOM 2347 C C . GLY B 1 131 ? -5.812 0.559 -21.109 1 94 131 GLY B C 1
ATOM 2348 O O . GLY B 1 131 ? -6.141 1.662 -20.672 1 94 131 GLY B O 1
ATOM 2349 N N . VAL B 1 132 ? -6.09 -0.493 -20.5 1 96.25 132 VAL B N 1
ATOM 2350 C CA . VAL B 1 132 ? -6.727 -0.469 -19.188 1 96.25 132 VAL B CA 1
ATOM 2351 C C . VAL B 1 132 ? -5.707 -0.837 -18.109 1 96.25 132 VAL B C 1
ATOM 2353 O O . VAL B 1 132 ? -5.188 -1.956 -18.094 1 96.25 132 VAL B O 1
ATOM 2356 N N . PRO B 1 133 ? -5.461 0.058 -17.266 1 96.62 133 PRO B N 1
ATOM 2357 C CA . PRO B 1 133 ? -4.484 -0.279 -16.234 1 96.62 133 PRO B CA 1
ATOM 2358 C C . PRO B 1 133 ? -5 -1.342 -15.266 1 96.62 133 PRO B C 1
ATOM 2360 O O . PRO B 1 133 ? -6.199 -1.407 -14.992 1 96.62 133 PRO B O 1
ATOM 2363 N N . ALA B 1 134 ? -4.078 -2.096 -14.719 1 97.31 134 ALA B N 1
ATOM 2364 C CA . ALA B 1 134 ? -4.445 -3.152 -13.781 1 97.31 134 ALA B CA 1
ATOM 2365 C C . ALA B 1 134 ? -4.594 -2.604 -12.367 1 97.31 134 ALA B C 1
ATOM 2367 O O . ALA B 1 134 ? -5.125 -3.281 -11.484 1 97.31 134 ALA B O 1
ATOM 2368 N N . HIS B 1 135 ? -4.109 -1.396 -12.125 1 98.44 135 HIS B N 1
ATOM 2369 C CA . HIS B 1 135 ? -4.137 -0.812 -10.789 1 98.44 135 HIS B CA 1
ATOM 2370 C C . HIS B 1 135 ? -5.289 0.179 -10.648 1 98.44 135 HIS B C 1
ATOM 2372 O O . HIS B 1 135 ? -6.113 0.314 -11.555 1 98.44 135 HIS B O 1
ATOM 2378 N N . PHE B 1 136 ? -5.434 0.812 -9.461 1 98.81 136 PHE B N 1
ATOM 2379 C CA . PHE B 1 136 ? -6.52 1.746 -9.195 1 98.81 136 PHE B CA 1
ATOM 2380 C C . PHE B 1 136 ? -6.582 2.828 -10.266 1 98.81 136 PHE B C 1
ATOM 2382 O O . PHE B 1 136 ? -5.551 3.344 -10.695 1 98.81 136 PHE B O 1
ATOM 2389 N N . LYS B 1 137 ? -7.746 3.158 -10.648 1 98.5 137 LYS B N 1
ATOM 2390 C CA . LYS B 1 137 ? -7.988 4.285 -11.547 1 98.5 137 LYS B CA 1
ATOM 2391 C C . LYS B 1 137 ? -8.141 5.586 -10.766 1 98.5 137 LYS B C 1
ATOM 2393 O O . LYS B 1 137 ? -7.645 6.633 -11.188 1 98.5 137 LYS B O 1
ATOM 2398 N N . SER B 1 138 ? -8.82 5.461 -9.648 1 98.81 138 SER B N 1
ATOM 2399 C CA . SER B 1 138 ? -9.094 6.641 -8.836 1 98.81 138 SER B CA 1
ATOM 2400 C C . SER B 1 138 ? -9.266 6.273 -7.367 1 98.81 138 SER B C 1
ATOM 2402 O O . SER B 1 138 ? -9.578 5.129 -7.043 1 98.81 138 SER B O 1
ATOM 2404 N N . VAL B 1 139 ? -9.039 7.246 -6.555 1 98.94 139 VAL B N 1
ATOM 2405 C CA . VAL B 1 139 ? -9.312 7.164 -5.125 1 98.94 139 VAL B CA 1
ATOM 2406 C C . VAL B 1 139 ? -10 8.445 -4.656 1 98.94 139 VAL B C 1
ATOM 2408 O O . VAL B 1 139 ? -9.516 9.547 -4.918 1 98.94 139 VAL B O 1
ATOM 2411 N N . ASP B 1 140 ? -11.133 8.281 -3.998 1 98.94 140 ASP B N 1
ATOM 2412 C CA . ASP B 1 140 ? -11.82 9.375 -3.314 1 98.94 140 ASP B CA 1
ATOM 2413 C C . ASP B 1 140 ? -11.609 9.297 -1.805 1 98.94 140 ASP B C 1
ATOM 2415 O O . ASP B 1 140 ? -11.781 8.234 -1.201 1 98.94 140 ASP B O 1
ATOM 2419 N N . MET B 1 141 ? -11.211 10.438 -1.229 1 98.75 141 MET B N 1
ATOM 2420 C CA . MET B 1 141 ? -10.938 10.398 0.205 1 98.75 141 MET B CA 1
ATOM 2421 C C . MET B 1 141 ? -11.414 11.672 0.887 1 98.75 141 MET B C 1
ATOM 2423 O O . MET B 1 141 ? -11.328 12.758 0.31 1 98.75 141 MET B O 1
ATOM 2427 N N . VAL B 1 142 ? -11.914 11.523 2.111 1 98.88 142 VAL B N 1
ATOM 2428 C CA . VAL B 1 142 ? -12.352 12.633 2.963 1 98.88 142 VAL B CA 1
ATOM 2429 C C . VAL B 1 142 ? -11.648 12.547 4.316 1 98.88 142 VAL B C 1
ATOM 2431 O O . VAL B 1 142 ? -11.789 11.555 5.035 1 98.88 142 VAL B O 1
ATOM 2434 N N . PHE B 1 143 ? -10.922 13.609 4.621 1 98.88 143 PHE B N 1
ATOM 2435 C CA . PHE B 1 143 ? -10.281 13.719 5.926 1 98.88 143 PHE B CA 1
ATOM 2436 C C . PHE B 1 143 ? -10.969 14.781 6.773 1 98.88 143 PHE B C 1
ATOM 2438 O O . PHE B 1 143 ? -11.266 15.875 6.289 1 98.88 143 PHE B O 1
ATOM 2445 N N . GLU B 1 144 ? -11.203 14.414 8.023 1 98.88 144 GLU B N 1
ATOM 2446 C CA . GLU B 1 144 ? -11.734 15.352 9.008 1 98.88 144 GLU B CA 1
ATOM 2447 C C . GLU B 1 144 ? -10.727 15.609 10.125 1 98.88 144 GLU B C 1
ATOM 2449 O O . GLU B 1 144 ? -10.266 14.68 10.781 1 98.88 144 GLU B O 1
ATOM 2454 N N . VAL B 1 145 ? -10.484 16.891 10.359 1 98.75 145 VAL B N 1
ATOM 2455 C CA . VAL B 1 145 ? -9.492 17.312 11.344 1 98.75 145 VAL B CA 1
ATOM 2456 C C . VAL B 1 145 ? -10.18 17.984 12.523 1 98.75 145 VAL B C 1
ATOM 2458 O O . VAL B 1 145 ? -10.906 18.969 12.344 1 98.75 145 VAL B O 1
ATOM 2461 N N . GLU B 1 146 ? -9.977 17.453 13.695 1 98.62 146 GLU B N 1
ATOM 2462 C CA . GLU B 1 146 ? -10.438 18.109 14.906 1 98.62 146 GLU B CA 1
ATOM 2463 C C . GLU B 1 146 ? -9.398 19.109 15.43 1 98.62 146 GLU B C 1
ATOM 2465 O O . GLU B 1 146 ? -8.383 18.703 16 1 98.62 146 GLU B O 1
ATOM 2470 N N . THR B 1 147 ? -9.695 20.297 15.266 1 97.88 147 THR B N 1
ATOM 2471 C CA . THR B 1 147 ? -8.766 21.375 15.602 1 97.88 147 THR B CA 1
ATOM 2472 C C . THR B 1 147 ? -9.508 22.703 15.781 1 97.88 147 THR B C 1
ATOM 2474 O O . THR B 1 147 ? -10.633 22.844 15.305 1 97.88 147 THR B O 1
ATOM 2477 N N . ASN B 1 148 ? -8.891 23.625 16.516 1 96.75 148 ASN B N 1
ATOM 2478 C CA . ASN B 1 148 ? -9.43 24.984 16.656 1 96.75 148 ASN B CA 1
ATOM 2479 C C . ASN B 1 148 ? -8.828 25.938 15.633 1 96.75 148 ASN B C 1
ATOM 2481 O O . ASN B 1 148 ? -9.102 27.141 15.664 1 96.75 148 ASN B O 1
ATOM 2485 N N . GLU B 1 149 ? -8.086 25.375 14.719 1 96.56 149 GLU B N 1
ATOM 2486 C CA . GLU B 1 149 ? -7.406 26.203 13.719 1 96.56 149 GLU B CA 1
ATOM 2487 C C . GLU B 1 149 ? -8.359 26.594 12.594 1 96.56 149 GLU B C 1
ATOM 2489 O O . GLU B 1 149 ? -9.453 26.031 12.469 1 96.56 149 GLU B O 1
ATOM 2494 N N . SER B 1 150 ? -7.953 27.562 11.758 1 96.69 150 SER B N 1
ATOM 2495 C CA . SER B 1 150 ? -8.773 28.062 10.664 1 96.69 150 SER B CA 1
ATOM 2496 C C . SER B 1 150 ? -8.82 27.078 9.508 1 96.69 150 SER B C 1
ATOM 2498 O O . SER B 1 150 ? -7.949 26.219 9.383 1 96.69 150 SER B O 1
ATOM 2500 N N . ASN B 1 151 ? -9.836 27.266 8.656 1 97.44 151 ASN B N 1
ATOM 2501 C CA . ASN B 1 151 ? -9.93 26.453 7.445 1 97.44 151 ASN B CA 1
ATOM 2502 C C . ASN B 1 151 ? -8.734 26.688 6.523 1 97.44 151 ASN B C 1
ATOM 2504 O O . ASN B 1 151 ? -8.289 25.766 5.836 1 97.44 151 ASN B O 1
ATOM 2508 N N . GLU B 1 152 ? -8.273 27.859 6.543 1 97.75 152 GLU B N 1
ATOM 2509 C CA . GLU B 1 152 ? -7.098 28.172 5.734 1 97.75 152 GLU B CA 1
ATOM 2510 C C . GLU B 1 152 ? -5.887 27.359 6.172 1 97.75 152 GLU B C 1
ATOM 2512 O O . GLU B 1 152 ? -5.109 26.891 5.332 1 97.75 152 GLU B O 1
ATOM 2517 N N . ARG B 1 153 ? -5.75 27.172 7.469 1 97.94 153 ARG B N 1
ATOM 2518 C CA . ARG B 1 153 ? -4.625 26.391 7.977 1 97.94 153 ARG B CA 1
ATOM 2519 C C . ARG B 1 153 ? -4.797 24.922 7.652 1 97.94 153 ARG B C 1
ATOM 2521 O O . ARG B 1 153 ? -3.814 24.219 7.395 1 97.94 153 ARG B O 1
ATOM 2528 N N . ILE B 1 154 ? -6.031 24.469 7.648 1 98.62 154 ILE B N 1
ATOM 2529 C CA . ILE B 1 154 ? -6.301 23.094 7.254 1 98.62 154 ILE B CA 1
ATOM 2530 C C . ILE B 1 154 ? -5.945 22.906 5.781 1 98.62 154 ILE B C 1
ATOM 2532 O O . ILE B 1 154 ? -5.371 21.875 5.406 1 98.62 154 ILE B O 1
ATOM 2536 N N . ASP B 1 155 ? -6.238 23.891 4.953 1 98.44 155 ASP B N 1
ATOM 2537 C CA . ASP B 1 155 ? -5.879 23.828 3.539 1 98.44 155 ASP B CA 1
ATOM 2538 C C . ASP B 1 155 ? -4.367 23.766 3.359 1 98.44 155 ASP B C 1
ATOM 2540 O O . ASP B 1 155 ? -3.865 23 2.525 1 98.44 155 ASP B O 1
ATOM 2544 N N . THR B 1 156 ? -3.684 24.578 4.133 1 98.5 156 THR B N 1
ATOM 2545 C CA . THR B 1 156 ? -2.227 24.547 4.082 1 98.5 156 THR B CA 1
ATOM 2546 C C . THR B 1 156 ? -1.688 23.188 4.508 1 98.5 156 THR B C 1
ATOM 2548 O O . THR B 1 156 ? -0.758 22.672 3.895 1 98.5 156 THR B O 1
ATOM 2551 N N . LEU B 1 157 ? -2.279 22.641 5.523 1 98.69 157 LEU B N 1
ATOM 2552 C CA . LEU B 1 157 ? -1.91 21.297 5.977 1 98.69 157 LEU B CA 1
ATOM 2553 C C . LEU B 1 157 ? -2.088 20.281 4.855 1 98.69 157 LEU B C 1
ATOM 2555 O O . LEU B 1 157 ? -1.179 19.5 4.574 1 98.69 157 LEU B O 1
ATOM 2559 N N . LYS B 1 158 ? -3.203 20.344 4.242 1 98.81 158 LYS B N 1
ATOM 2560 C CA . LYS B 1 158 ? -3.496 19.438 3.129 1 98.81 158 LYS B CA 1
ATOM 2561 C C . LYS B 1 158 ? -2.406 19.516 2.062 1 98.81 158 LYS B C 1
ATOM 2563 O O . LYS B 1 158 ? -1.908 18.484 1.604 1 98.81 158 LYS B O 1
ATOM 2568 N N . GLU B 1 159 ? -2.061 20.688 1.687 1 98.12 159 GLU B N 1
ATOM 2569 C CA . GLU B 1 159 ? -1.069 20.891 0.634 1 98.12 159 GLU B CA 1
ATOM 2570 C C . GLU B 1 159 ? 0.284 20.312 1.031 1 98.12 159 GLU B C 1
ATOM 2572 O O . GLU B 1 159 ? 0.944 19.656 0.223 1 98.12 159 GLU B O 1
ATOM 2577 N N . ARG B 1 160 ? 0.634 20.562 2.25 1 97.75 160 ARG B N 1
ATOM 2578 C CA . ARG B 1 160 ? 1.91 20.047 2.736 1 97.75 160 ARG B CA 1
ATOM 2579 C C . ARG B 1 160 ? 1.91 18.516 2.771 1 97.75 160 ARG B C 1
ATOM 2581 O O . ARG B 1 160 ? 2.891 17.891 2.379 1 97.75 160 ARG B O 1
ATOM 2588 N N . VAL B 1 161 ? 0.825 17.922 3.199 1 98.56 161 VAL B N 1
ATOM 2589 C CA . VAL B 1 161 ? 0.71 16.484 3.338 1 98.56 161 VAL B CA 1
ATOM 2590 C C . VAL B 1 161 ? 0.773 15.828 1.96 1 98.56 161 VAL B C 1
ATOM 2592 O O . VAL B 1 161 ? 1.54 14.883 1.75 1 98.56 161 VAL B O 1
ATOM 2595 N N . GLU B 1 162 ? 0.013 16.359 1.028 1 97.88 162 GLU B N 1
ATOM 2596 C CA . GLU B 1 162 ? -0.066 15.75 -0.297 1 97.88 162 GLU B CA 1
ATOM 2597 C C . GLU B 1 162 ? 1.274 15.828 -1.021 1 97.88 162 GLU B C 1
ATOM 2599 O O . GLU B 1 162 ? 1.615 14.945 -1.81 1 97.88 162 GLU B O 1
ATOM 2604 N N . ARG B 1 163 ? 2.041 16.797 -0.667 1 96 163 ARG B N 1
ATOM 2605 C CA . ARG B 1 163 ? 3.359 16.953 -1.275 1 96 163 ARG B CA 1
ATOM 2606 C C . ARG B 1 163 ? 4.367 15.992 -0.655 1 96 163 ARG B C 1
ATOM 2608 O O . ARG B 1 163 ? 5.266 15.5 -1.34 1 96 163 ARG B O 1
ATOM 2615 N N . SER B 1 164 ? 4.121 15.656 0.56 1 97.5 164 SER B N 1
ATOM 2616 C CA . SER B 1 164 ? 5.195 15 1.297 1 97.5 164 SER B CA 1
ATOM 2617 C C . SER B 1 164 ? 4.836 13.555 1.63 1 97.5 164 SER B C 1
ATOM 2619 O O . SER B 1 164 ? 5.703 12.773 2.031 1 97.5 164 SER B O 1
ATOM 2621 N N . CYS B 1 165 ? 3.641 13.141 1.552 1 98.5 165 CYS B N 1
ATOM 2622 C CA . CYS B 1 165 ? 3.232 11.773 1.873 1 98.5 165 CYS B CA 1
ATOM 2623 C C . CYS B 1 165 ? 3.732 10.797 0.82 1 98.5 165 CYS B C 1
ATOM 2625 O O . CYS B 1 165 ? 3.279 10.82 -0.325 1 98.5 165 CYS B O 1
ATOM 2627 N N . PRO B 1 166 ? 4.586 9.883 1.201 1 98.75 166 PRO B N 1
ATOM 2628 C CA . PRO B 1 166 ? 5.18 8.977 0.214 1 98.75 166 PRO B CA 1
ATOM 2629 C C . PRO B 1 166 ? 4.145 8.102 -0.482 1 98.75 166 PRO B C 1
ATOM 2631 O O . PRO B 1 166 ? 4.191 7.93 -1.702 1 98.75 166 PRO B O 1
ATOM 2634 N N . VAL B 1 167 ? 3.211 7.539 0.256 1 98.94 167 VAL B N 1
ATOM 2635 C CA . VAL B 1 167 ? 2.248 6.625 -0.346 1 98.94 167 VAL B CA 1
ATOM 2636 C C . VAL B 1 167 ? 1.319 7.395 -1.284 1 98.94 167 VAL B C 1
ATOM 2638 O O . VAL B 1 167 ? 1 6.918 -2.377 1 98.94 167 VAL B O 1
ATOM 2641 N N . PHE B 1 168 ? 0.893 8.625 -0.867 1 98.94 168 PHE B N 1
ATOM 2642 C CA . PHE B 1 168 ? 0.102 9.484 -1.745 1 98.94 168 PHE B CA 1
ATOM 2643 C C . PHE B 1 168 ? 0.846 9.758 -3.047 1 98.94 168 PHE B C 1
ATOM 2645 O O . PHE B 1 168 ? 0.276 9.617 -4.133 1 98.94 168 PHE B O 1
ATOM 2652 N N . GLN B 1 169 ? 2.094 10.07 -2.945 1 98.75 169 GLN B N 1
ATOM 2653 C CA . GLN B 1 169 ? 2.898 10.414 -4.113 1 98.75 169 GLN B CA 1
ATOM 2654 C C . GLN B 1 169 ? 3.102 9.203 -5.016 1 98.75 169 GLN B C 1
ATOM 2656 O O . GLN B 1 169 ? 3.219 9.336 -6.238 1 98.75 169 GLN B O 1
ATOM 2661 N N . MET B 1 170 ? 3.117 8.031 -4.449 1 98.81 170 MET B N 1
ATOM 2662 C CA . MET B 1 170 ? 3.209 6.816 -5.262 1 98.81 170 MET B CA 1
ATOM 2663 C C . MET B 1 170 ? 1.96 6.637 -6.113 1 98.81 170 MET B C 1
ATOM 2665 O O . MET B 1 170 ? 2.057 6.348 -7.309 1 98.81 170 MET B O 1
ATOM 2669 N N . PHE B 1 171 ? 0.778 6.809 -5.473 1 98.94 171 PHE B N 1
ATOM 2670 C CA . PHE B 1 171 ? -0.476 6.719 -6.215 1 98.94 171 PHE B CA 1
ATOM 2671 C C . PHE B 1 171 ? -0.524 7.762 -7.32 1 98.94 171 PHE B C 1
ATOM 2673 O O . PHE B 1 171 ? -0.911 7.457 -8.453 1 98.94 171 PHE B O 1
ATOM 2680 N N . LYS B 1 172 ? -0.111 8.922 -6.988 1 98.62 172 LYS B N 1
ATOM 2681 C CA . LYS B 1 172 ? -0.106 10.008 -7.969 1 98.62 172 LYS B CA 1
ATOM 2682 C C . LYS B 1 172 ? 0.843 9.695 -9.125 1 98.62 172 LYS B C 1
ATOM 2684 O O . LYS B 1 172 ? 0.495 9.891 -10.289 1 98.62 172 LYS B O 1
ATOM 2689 N N . ALA B 1 173 ? 2.02 9.242 -8.82 1 98.56 173 ALA B N 1
ATOM 2690 C CA . ALA B 1 173 ? 3.025 8.922 -9.828 1 98.56 173 ALA B CA 1
ATOM 2691 C C . ALA B 1 173 ? 2.533 7.828 -10.766 1 98.56 173 ALA B C 1
ATOM 2693 O O . ALA B 1 173 ? 2.967 7.746 -11.914 1 98.56 173 ALA B O 1
ATOM 2694 N N . ALA B 1 174 ? 1.62 7.004 -10.258 1 98.75 174 ALA B N 1
ATOM 2695 C CA . ALA B 1 174 ? 1.037 5.934 -11.062 1 98.75 174 ALA B CA 1
ATOM 2696 C C . ALA B 1 174 ? -0.154 6.445 -11.875 1 98.75 174 ALA B C 1
ATOM 2698 O O . ALA B 1 174 ? -0.884 5.66 -12.477 1 98.75 174 ALA B O 1
ATOM 2699 N N . ASN B 1 175 ? -0.412 7.727 -11.805 1 98.31 175 ASN B N 1
ATOM 2700 C CA . ASN B 1 175 ? -1.476 8.398 -12.539 1 98.31 175 ASN B CA 1
ATOM 2701 C C . ASN B 1 175 ? -2.855 7.988 -12.039 1 98.31 175 ASN B C 1
ATOM 2703 O O . ASN B 1 175 ? -3.807 7.906 -12.82 1 98.31 175 ASN B O 1
ATOM 2707 N N . VAL B 1 176 ? -2.959 7.582 -10.828 1 98.88 176 VAL B N 1
ATOM 2708 C CA . VAL B 1 176 ? -4.262 7.414 -10.188 1 98.88 176 VAL B CA 1
ATOM 2709 C C . VAL B 1 176 ? -4.91 8.781 -9.969 1 98.88 176 VAL B C 1
ATOM 2711 O O . VAL B 1 176 ? -4.254 9.719 -9.5 1 98.88 176 VAL B O 1
ATOM 2714 N N . THR B 1 177 ? -6.133 8.961 -10.336 1 98.88 177 THR B N 1
ATOM 2715 C CA . THR B 1 177 ? -6.844 10.195 -10.031 1 98.88 177 THR B CA 1
ATOM 2716 C C . THR B 1 177 ? -7.137 10.297 -8.539 1 98.88 177 THR B C 1
ATOM 2718 O O . THR B 1 177 ? -7.871 9.477 -7.988 1 98.88 177 THR B O 1
ATOM 2721 N N . MET B 1 178 ? -6.562 11.297 -7.914 1 98.88 178 MET B N 1
ATOM 2722 C CA . MET B 1 178 ? -6.691 11.477 -6.469 1 98.88 178 MET B CA 1
ATOM 2723 C C . MET B 1 178 ? -7.676 12.594 -6.145 1 98.88 178 MET B C 1
ATOM 2725 O O . MET B 1 178 ? -7.418 13.758 -6.449 1 98.88 178 MET B O 1
ATOM 2729 N N . ASN B 1 179 ? -8.797 12.25 -5.543 1 98.81 179 ASN B N 1
ATOM 2730 C CA . ASN B 1 179 ? -9.781 13.234 -5.098 1 98.81 179 ASN B CA 1
ATOM 2731 C C . ASN B 1 179 ? -9.812 13.352 -3.578 1 98.81 179 ASN B C 1
ATOM 2733 O O . ASN B 1 179 ? -10.289 12.445 -2.891 1 98.81 179 ASN B O 1
ATOM 2737 N N . CYS B 1 180 ? -9.336 14.445 -3.117 1 98.62 180 CYS B N 1
ATOM 2738 C CA . CYS B 1 180 ? -9.133 14.578 -1.679 1 98.62 180 CYS B CA 1
ATOM 2739 C C . CYS B 1 180 ? -9.883 15.781 -1.132 1 98.62 180 CYS B C 1
ATOM 2741 O O . CYS B 1 180 ? -9.75 16.891 -1.652 1 98.62 180 CYS B O 1
ATOM 2743 N N . VAL B 1 181 ? -10.656 15.547 -0.096 1 98.62 181 VAL B N 1
ATOM 2744 C CA . VAL B 1 181 ? -11.312 16.625 0.648 1 98.62 181 VAL B CA 1
ATOM 2745 C C . VAL B 1 181 ? -10.812 16.625 2.092 1 98.62 181 VAL B C 1
ATOM 2747 O O . VAL B 1 181 ? -10.773 15.586 2.744 1 98.62 181 VAL B O 1
ATOM 2750 N N . TRP B 1 182 ? -10.414 17.828 2.531 1 98.69 182 TRP B N 1
ATOM 2751 C CA . TRP B 1 182 ? -10.086 18.031 3.938 1 98.69 182 TRP B CA 1
ATOM 2752 C C . TRP B 1 182 ? -11.008 19.062 4.57 1 98.69 182 TRP B C 1
ATOM 2754 O O . TRP B 1 182 ? -11.289 20.109 3.973 1 98.69 182 TRP B O 1
ATOM 2764 N N . LYS B 1 183 ? -11.477 18.734 5.691 1 98.25 183 LYS B N 1
ATOM 2765 C CA . LYS B 1 183 ? -12.383 19.656 6.375 1 98.25 183 LYS B CA 1
ATOM 2766 C C . LYS B 1 183 ? -12.242 19.547 7.891 1 98.25 183 LYS B C 1
ATOM 2768 O O . LYS B 1 183 ? -11.719 18.547 8.398 1 98.25 183 LYS B O 1
ATOM 2773 N N . ARG B 1 184 ? -12.648 20.594 8.555 1 97.75 184 ARG B N 1
ATOM 2774 C CA . ARG B 1 184 ? -12.711 20.547 10.008 1 97.75 184 ARG B CA 1
ATOM 2775 C C . ARG B 1 184 ? -13.82 19.625 10.484 1 97.75 184 ARG B C 1
ATOM 2777 O O . ARG B 1 184 ? -14.914 19.609 9.906 1 97.75 184 ARG B O 1
ATOM 2784 N N . LYS B 1 185 ? -13.5 18.922 11.562 1 95.56 185 LYS B N 1
ATOM 2785 C CA . LYS B 1 185 ? -14.531 18.094 12.172 1 95.56 185 LYS B CA 1
ATOM 2786 C C . LYS B 1 185 ? -15.633 18.953 12.797 1 95.56 185 LYS B C 1
ATOM 2788 O O . LYS B 1 185 ? -15.344 19.953 13.453 1 95.56 185 LYS B O 1
ATOM 2793 N N . ASP B 1 186 ? -16.953 18.703 12.609 1 81.81 186 ASP B N 1
ATOM 2794 C CA . ASP B 1 186 ? -18.078 19.453 13.141 1 81.81 186 ASP B CA 1
ATOM 2795 C C . ASP B 1 186 ? -18.172 19.328 14.656 1 81.81 186 ASP B C 1
ATOM 2797 O O . ASP B 1 186 ? -17.766 18.312 15.219 1 81.81 186 ASP B O 1
#

Foldseek 3Di:
DDPPPPDPPLPPPPLVCLLVVVDDDDDDDDPPPCVSVDDDWDKDWDDPDAFWMWMATPVGRVDIDIAWDDVVVPTDPPHHHVLVVLQVLVQVLLQVSLVSVCVSVVFDWDDKDWPDKDWDADCVQVVPPPPGHRDTQEMAIEMETAGPDDPVVQVVSNVSSCVPRPSNVVCVVVVRHYHYHYDYDD/DDPPPDPPPLPPPPLVCLLVVVDDDDDDDDPPPCVSVDDDWDKDWDDPDAFWMWMATPVGRVDIDIAWDDVVVPTDPPHHHVLVVLQVLVQVLLQVSLVSVCVSVVFDWDDKDWPDKDWDADCVLVVPPPPGHRDTQEMAIEMETAGPDDPVVQVVSNVSSCVPRPSNVVCVVVVRHYHYHYDYDD

InterPro domains:
  IPR003718 OsmC/Ohr conserved domain [PF02566] (75-177)
  IPR015946 K homology domain-like, alpha/beta [G3DSA:3.30.300.20] (18-171)
  IPR036102 OsmC/Ohr superfamily [SSF82784] (28-182)
  IPR052924 OsmC/Ohr hydroperoxide reductase [PTHR35368] (36-175)

pLDDT: mean 86.41, std 23.85, range [23.52, 98.94]

Sequence (372 aa):
MIKSTGSAALVNNFSSVMNRCLEEKKPAAAEEDVSKYLKTFNITSISEEGSLVVSTAGTCPSVAINMDEPITLGGTNQGPTPLELSLASLSGCEIITARYAARGMKMQIKSISCTKMSGVLDVRGLRGVAGVPAHFKSVDMVFEVETNESNERIDTLKERVERSCPVFQMFKAANVTMNCVWKRKDMIKSTGSAALVNNFSSVMNRCLEEKKPAAAEEDVSKYLKTFNITSISEEGSLVVSTAGTCPSVAINMDEPITLGGTNQGPTPLELSLASLSGCEIITARYAARGMKMQIKSISCTKMSGVLDVRGLRGVAGVPAHFKSVDMVFEVETNESNERIDTLKERVERSCPVFQMFKAANVTMNCVWKRKD

Solvent-accessible surface area (backbone atoms only — not comparable to full-atom values): 19494 Å² total; per-residue (Å²): 138,84,81,84,70,78,84,70,75,75,52,64,56,59,47,55,42,61,62,57,23,75,56,81,84,75,81,87,74,76,95,62,79,60,65,81,42,51,44,79,41,37,35,35,36,40,23,70,50,81,39,43,27,45,24,34,25,69,90,26,65,89,47,80,44,60,26,12,31,49,56,69,62,69,23,78,48,78,24,35,36,31,68,37,36,36,50,41,15,35,52,41,30,45,53,39,37,37,53,54,52,26,58,70,66,73,47,70,66,56,32,42,29,31,79,37,34,40,37,33,28,41,56,54,9,39,29,59,39,82,93,39,58,37,22,59,52,32,36,41,35,34,37,33,35,33,53,90,66,56,69,69,57,52,52,52,46,48,54,54,26,61,64,30,19,29,54,52,38,33,44,46,52,39,66,26,46,76,45,79,44,79,44,71,51,131,136,84,83,85,70,79,83,68,74,74,52,65,55,59,46,54,41,62,62,55,22,76,57,83,87,76,80,84,74,76,96,61,78,60,67,80,42,51,45,78,39,37,35,35,37,40,23,70,51,81,39,44,28,45,26,33,26,68,90,26,66,88,48,78,45,57,26,11,30,49,56,68,62,68,22,77,48,78,22,35,36,33,69,35,35,37,50,40,16,35,53,42,30,46,53,38,36,38,52,55,52,25,58,69,67,73,46,70,66,56,31,42,30,32,78,36,33,41,36,32,30,40,54,52,9,39,29,58,36,84,96,40,58,37,22,60,52,32,37,42,35,33,36,33,36,33,55,88,68,55,70,66,56,50,52,51,47,50,55,53,25,61,62,31,17,31,54,52,40,33,44,46,53,38,65,25,46,76,45,78,44,77,43,72,52,131

Secondary structure (DSSP, 8-state):
-----GGGSSTHHHHHHHHHTTS------S---GGGGEEEEEEEEEESSTT-EEEEESS-TTSEEEE---GGGTS--SS--HHHHHHHHHHHHHHHHHHHHHHHTT---SEEEEEEEEEEEEHHHHTT-TT--SSEEEEEEEEEEE-SS-HHHHHHHHHHHHHH-HHHHHHHHTT-EEEEEEEE--/-----TTSSSTHHHHHHHHHTTS------S---GGGGEEEEEEEEEESSTT-EEEEESS-TTSEEEE---GGGTS--SS--HHHHHHHHHHHHHHHHHHHHHHHTT---SEEEEEEEEEEEEHHHHTT-TT--SSEEEEEEEEEEE-SS-HHHHHHHHHHHHHH-HHHHHHHHTT-EEEEEEEE--

Nearest PDB structures (foldseek):
  2opl-assembly1_A  TM=8.951E-01  e=1.109E-09  Geobacter sulfurreducens
  1lql-assembly4_G  TM=8.970E-01  e=2.774E-09  Mycoplasmoides pneumoniae
  2e8c-assembly1_A  TM=8.766E-01  e=3.462E-07  Aquifex aeolicus VF5
  4jj9-assembly1_B  TM=4.512E-01  e=3.886E-01  Bordetella bronchiseptica RB50
  4jcu-assembly1_A  TM=5.434E-01  e=3.298E+00  Deinococcus radiodurans R1 = ATCC 13939 = DSM 20539

Radius of gyration: 21.26 Å; Cα contacts (8 Å, |Δi|>4): 827; chains: 2; bounding box: 78×58×60 Å